Protein AF-A0A9X3IUD4-F1 (afdb_monomer)

Organism: NCBI:txid889268

Mean predicted aligned error: 9.81 Å

Solvent-accessible surface area (backbone atoms only — not comparable to full-atom values): 11462 Å² total; per-residue (Å²): 133,80,67,78,66,79,45,51,45,82,46,76,44,78,49,69,75,82,70,67,87,89,63,98,65,75,66,53,55,49,32,30,41,39,32,29,27,34,79,87,72,47,67,38,32,37,28,41,36,36,39,50,42,61,69,43,71,95,47,56,52,34,64,55,25,53,74,72,66,39,68,68,54,20,49,45,37,65,76,45,26,40,84,50,54,44,66,31,63,86,63,42,71,77,44,99,55,76,75,77,42,46,35,39,39,38,72,72,43,60,72,55,60,84,77,48,38,63,41,54,52,51,50,42,54,51,54,48,42,70,73,72,50,59,66,43,21,36,39,38,46,64,65,63,76,88,50,41,69,60,43,26,71,66,26,55,29,43,80,51,99,90,38,44,36,29,45,31,51,46,39,54,48,44,62,75,75,38,76,74,71,49,74,65,52,34,39,48,50,42,54,68,61,59,63,75,79,80,80,84,132

Nearest PDB structures (foldseek):
  6ymn-assembly1_AAA  TM=4.885E-01  e=6.313E-01  Streptomyces koyangensis
  6le0-assembly1_B  TM=4.854E-01  e=1.020E+00  Streptomyces koyangensis
  6le0-assembly2_D  TM=4.785E-01  e=7.557E-01  Streptomyces koyangensis
  6le0-assembly2_C  TM=4.940E-01  e=1.150E+00  Streptomyces koyangensis
  6le0-assembly1_A  TM=4.900E-01  e=1.857E+00  Streptomyces koyangensis

Structure (mmCIF, N/CA/C/O backbone):
data_AF-A0A9X3IUD4-F1
#
_entry.id   AF-A0A9X3IUD4-F1
#
loop_
_atom_site.group_PDB
_atom_site.id
_atom_site.type_symbol
_atom_site.label_atom_id
_atom_site.label_alt_id
_atom_site.label_comp_id
_atom_site.label_asym_id
_atom_site.label_entity_id
_atom_site.label_seq_id
_atom_site.pdbx_PDB_ins_code
_atom_site.Cartn_x
_atom_site.Cartn_y
_atom_site.Cartn_z
_atom_site.occupancy
_atom_site.B_iso_or_equiv
_atom_site.auth_seq_id
_atom_site.auth_comp_id
_atom_site.auth_asym_id
_atom_site.auth_atom_id
_atom_site.pdbx_PDB_model_num
ATOM 1 N N . MET A 1 1 ? 19.778 14.777 -21.870 1.00 38.25 1 MET A N 1
ATOM 2 C CA . MET A 1 1 ? 19.157 13.597 -21.232 1.00 38.25 1 MET A CA 1
ATOM 3 C C . MET A 1 1 ? 17.653 13.763 -21.296 1.00 38.25 1 MET A C 1
ATOM 5 O O . MET A 1 1 ? 17.140 14.709 -20.710 1.00 38.25 1 MET A O 1
ATOM 9 N N . GLN A 1 2 ? 16.973 12.935 -22.091 1.00 36.09 2 GLN A N 1
ATOM 10 C CA . GLN A 1 2 ? 15.511 12.883 -22.100 1.00 36.09 2 GLN A CA 1
ATOM 11 C C . GLN A 1 2 ? 15.043 12.302 -20.764 1.00 36.09 2 GLN A C 1
ATOM 13 O O . GLN A 1 2 ? 15.675 11.391 -20.239 1.00 36.09 2 GLN A O 1
ATOM 18 N N . ASN A 1 3 ? 13.987 12.877 -20.194 1.00 43.81 3 ASN A N 1
ATOM 19 C CA . ASN A 1 3 ? 13.386 12.371 -18.971 1.00 43.81 3 ASN A CA 1
ATOM 20 C C . ASN A 1 3 ? 12.799 10.973 -19.272 1.00 43.81 3 ASN A C 1
ATOM 22 O O . ASN A 1 3 ? 11.866 10.917 -20.075 1.00 43.81 3 ASN A O 1
ATOM 26 N N . PRO A 1 4 ? 13.316 9.871 -18.691 1.00 49.03 4 PRO A N 1
ATOM 27 C CA . PRO A 1 4 ? 12.794 8.522 -18.946 1.00 49.03 4 PRO A CA 1
ATOM 28 C C . PRO A 1 4 ? 11.313 8.387 -18.551 1.00 49.03 4 PRO A C 1
ATOM 30 O O . PRO A 1 4 ? 10.621 7.504 -19.046 1.00 49.03 4 PRO A O 1
ATOM 33 N N . LEU A 1 5 ? 10.805 9.322 -17.739 1.00 53.06 5 LEU A N 1
ATOM 34 C CA . LEU A 1 5 ? 9.400 9.457 -17.355 1.00 53.06 5 LEU A CA 1
ATOM 35 C C . LEU A 1 5 ? 8.471 9.874 -18.503 1.00 53.06 5 LEU A C 1
ATOM 37 O O . LEU A 1 5 ? 7.261 9.793 -18.350 1.00 53.06 5 LEU A O 1
ATOM 41 N N . LYS A 1 6 ? 8.995 10.325 -19.654 1.00 57.81 6 LYS A N 1
ATOM 42 C CA . LYS A 1 6 ? 8.147 10.664 -20.811 1.00 57.81 6 LYS A CA 1
ATOM 43 C C . LYS A 1 6 ? 7.466 9.454 -21.442 1.00 57.81 6 LYS A C 1
ATOM 45 O O . LYS A 1 6 ? 6.553 9.675 -22.223 1.00 57.81 6 LYS A O 1
ATOM 50 N N . HIS A 1 7 ? 7.927 8.247 -21.114 1.00 74.94 7 HIS A N 1
ATOM 51 C CA . HIS A 1 7 ? 7.446 7.011 -21.716 1.00 74.94 7 HIS A CA 1
ATOM 52 C C . HIS A 1 7 ? 6.466 6.221 -20.858 1.00 74.94 7 HIS A C 1
ATOM 54 O O . HIS A 1 7 ? 6.101 5.114 -21.241 1.00 74.94 7 HIS A O 1
ATOM 60 N N . TYR A 1 8 ? 6.101 6.734 -19.681 1.00 78.38 8 TYR A N 1
ATOM 61 C CA . TYR A 1 8 ? 5.255 6.025 -18.731 1.00 78.38 8 TYR A CA 1
ATOM 62 C C . TYR A 1 8 ? 4.159 6.942 -18.198 1.00 78.38 8 TYR A C 1
ATOM 64 O O . TYR A 1 8 ? 4.384 8.116 -17.912 1.00 78.38 8 TYR A O 1
ATOM 72 N N . SER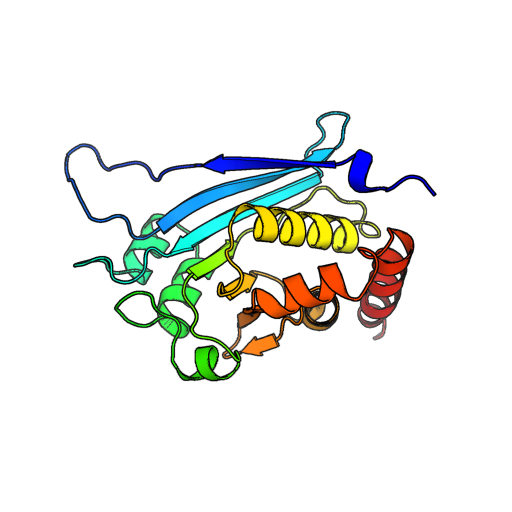 A 1 9 ? 2.969 6.381 -18.028 1.00 82.38 9 SER A N 1
ATOM 73 C CA . SER A 1 9 ? 1.799 7.051 -17.479 1.00 82.38 9 SER A CA 1
ATOM 74 C C . SER A 1 9 ? 1.162 6.193 -16.392 1.00 82.38 9 SER A C 1
ATOM 76 O O . SER A 1 9 ? 1.179 4.963 -16.456 1.00 82.38 9 SER A O 1
ATOM 78 N N . LEU A 1 10 ? 0.605 6.845 -15.373 1.00 83.38 10 LEU A N 1
ATOM 79 C CA . LEU A 1 10 ? -0.189 6.174 -14.354 1.00 83.38 10 LEU A CA 1
ATOM 80 C C . LEU A 1 10 ? -1.656 6.167 -14.782 1.00 83.38 10 LEU A C 1
ATOM 82 O O . LEU A 1 10 ? -2.254 7.220 -15.010 1.00 83.38 10 LEU A O 1
ATOM 86 N N . ARG A 1 11 ? -2.255 4.979 -14.819 1.00 86.94 11 ARG A N 1
ATOM 87 C CA . ARG A 1 11 ? -3.696 4.794 -14.973 1.00 86.94 11 ARG A CA 1
ATOM 88 C C . ARG A 1 11 ? -4.270 4.360 -13.630 1.00 86.94 11 ARG A C 1
ATOM 90 O O . ARG A 1 11 ? -4.011 3.258 -13.162 1.00 86.94 11 ARG A O 1
ATOM 97 N N . LEU A 1 12 ? -5.050 5.239 -13.004 1.00 83.56 12 LEU A N 1
ATOM 98 C CA . LEU A 1 12 ? -5.797 4.923 -11.787 1.00 83.56 12 LEU A CA 1
ATOM 99 C C . LEU A 1 12 ? -7.260 4.688 -12.138 1.00 83.56 12 LEU A C 1
ATOM 101 O O . LEU A 1 12 ? -7.971 5.604 -12.549 1.00 83.56 12 LEU A O 1
ATOM 105 N N . THR A 1 13 ? -7.724 3.461 -11.936 1.00 84.62 13 THR A N 1
ATOM 106 C CA . THR A 1 13 ? -9.133 3.107 -12.094 1.00 84.62 13 THR A CA 1
ATOM 107 C C . THR A 1 13 ? -9.752 2.939 -10.718 1.00 84.62 13 THR A C 1
ATOM 109 O O . THR A 1 13 ? -9.444 1.977 -10.017 1.00 84.62 13 THR A O 1
ATOM 112 N N . LEU A 1 14 ? -10.652 3.842 -10.323 1.00 81.50 14 LEU A N 1
ATOM 113 C CA . LEU A 1 14 ? -11.444 3.656 -9.108 1.00 81.50 14 LEU A CA 1
ATOM 114 C C . LEU A 1 14 ? -12.337 2.419 -9.281 1.00 81.50 14 LEU A C 1
ATOM 116 O O . LEU A 1 14 ? -13.342 2.447 -9.994 1.00 81.50 14 LEU A O 1
ATOM 120 N N . ARG A 1 15 ? -11.989 1.333 -8.597 1.00 74.19 15 ARG A N 1
ATOM 121 C CA . ARG A 1 15 ? -12.800 0.125 -8.499 1.00 74.19 15 ARG A CA 1
ATOM 122 C C . ARG A 1 15 ? -13.588 0.206 -7.202 1.00 74.19 15 ARG A C 1
ATOM 124 O O . ARG A 1 15 ? -13.250 -0.421 -6.208 1.00 74.19 15 ARG A O 1
ATOM 131 N N . SER A 1 16 ? -14.646 1.018 -7.196 1.00 57.91 16 SER A N 1
ATOM 132 C CA . SER A 1 16 ? -15.587 1.041 -6.066 1.00 57.91 16 SER A CA 1
ATOM 133 C C . SER A 1 16 ? -16.018 -0.392 -5.717 1.00 57.91 16 SER A C 1
ATOM 135 O O . SER A 1 16 ? -16.384 -1.133 -6.634 1.00 57.91 16 SER A O 1
ATOM 137 N N . PRO A 1 17 ? -16.027 -0.816 -4.439 1.00 54.44 17 PRO A N 1
ATOM 138 C CA . PRO A 1 17 ? -16.511 -2.143 -4.121 1.00 54.44 17 PRO A CA 1
ATOM 139 C C . PRO A 1 17 ? -18.001 -2.279 -4.449 1.00 54.44 17 PRO A C 1
ATOM 141 O O . PRO A 1 17 ? -18.831 -1.417 -4.149 1.00 54.44 17 PRO A O 1
ATOM 144 N N . ILE A 1 18 ? -18.278 -3.432 -5.054 1.00 52.78 18 ILE A N 1
ATOM 145 C CA . ILE A 1 18 ? -19.545 -4.132 -5.242 1.00 52.78 18 ILE A CA 1
ATOM 146 C C . ILE A 1 18 ? -20.429 -3.938 -4.002 1.00 52.78 18 ILE A C 1
ATOM 148 O O . ILE A 1 18 ? -20.238 -4.563 -2.957 1.00 52.78 18 ILE A O 1
ATOM 152 N N . ILE A 1 19 ? -21.416 -3.051 -4.115 1.00 44.03 19 ILE A N 1
ATOM 153 C CA . ILE A 1 19 ? -22.500 -2.942 -3.143 1.00 44.03 19 ILE A CA 1
ATOM 154 C C . ILE A 1 19 ? -23.252 -4.275 -3.207 1.00 44.03 19 ILE A C 1
ATOM 156 O O . ILE A 1 19 ? -23.753 -4.648 -4.267 1.00 44.03 19 ILE A O 1
ATOM 160 N N . SER A 1 20 ? -23.366 -5.001 -2.092 1.00 40.03 20 SER A N 1
ATOM 161 C CA . SER A 1 20 ? -24.432 -5.999 -1.974 1.00 40.03 20 SER A CA 1
ATOM 162 C C . SER A 1 20 ? -25.745 -5.236 -2.147 1.00 40.03 20 SER A C 1
ATOM 164 O O . SER A 1 20 ? -26.109 -4.455 -1.265 1.00 40.03 20 SER A O 1
ATOM 166 N N . LEU A 1 21 ? -26.380 -5.381 -3.315 1.00 37.44 21 LEU A N 1
ATOM 167 C CA . LEU A 1 21 ? -27.674 -4.790 -3.659 1.00 37.44 21 LEU A CA 1
ATOM 168 C C . LEU A 1 21 ? -28.592 -4.819 -2.426 1.00 37.44 21 LEU A C 1
ATOM 170 O O . LEU A 1 21 ? -28.978 -5.890 -1.967 1.00 37.44 21 LEU A O 1
ATOM 174 N N . GLY A 1 22 ? -28.889 -3.643 -1.860 1.00 39.78 22 GLY A N 1
ATOM 175 C CA . GLY A 1 22 ? -29.932 -3.487 -0.840 1.00 39.78 22 GLY A CA 1
ATOM 176 C C . GLY A 1 22 ? -29.555 -2.860 0.506 1.00 39.78 22 GLY A C 1
ATOM 177 O O . GLY A 1 22 ? -30.471 -2.545 1.258 1.00 39.78 22 GLY A O 1
ATOM 178 N N . GLN A 1 23 ? -28.283 -2.612 0.848 1.00 42.56 23 GLN A N 1
ATOM 179 C CA . GLN A 1 23 ? -27.951 -1.924 2.112 1.00 42.56 23 GLN A CA 1
ATOM 180 C C . GLN A 1 23 ? -26.966 -0.764 1.911 1.00 42.56 23 GLN A C 1
ATOM 182 O O . GLN A 1 23 ? -25.828 -0.971 1.493 1.00 42.56 23 GLN A O 1
ATOM 187 N N . ARG A 1 24 ? -27.386 0.457 2.281 1.00 52.22 24 ARG A N 1
ATOM 188 C CA . ARG A 1 24 ? -26.518 1.635 2.483 1.00 52.22 24 ARG A CA 1
ATOM 189 C C . ARG A 1 24 ? -25.596 1.401 3.690 1.00 52.22 24 ARG A C 1
ATOM 191 O O . ARG A 1 24 ? -25.784 2.006 4.739 1.00 52.22 24 ARG A O 1
ATOM 198 N N . ARG A 1 25 ? -24.644 0.474 3.588 1.00 55.09 25 ARG A N 1
ATOM 199 C CA . ARG A 1 25 ? -23.622 0.301 4.627 1.00 55.09 25 ARG A CA 1
ATOM 200 C C . ARG A 1 25 ? -22.495 1.323 4.438 1.00 55.09 25 ARG A C 1
ATOM 202 O O . ARG A 1 25 ? -22.162 1.629 3.289 1.00 55.09 25 ARG A O 1
ATOM 209 N N . PRO A 1 26 ? -21.918 1.844 5.533 1.00 59.50 26 PRO A N 1
ATOM 210 C CA . PRO A 1 26 ? -20.726 2.680 5.467 1.00 59.50 26 PRO A CA 1
ATOM 211 C C . PRO A 1 26 ? -19.588 1.913 4.777 1.00 59.50 26 PRO A C 1
ATOM 213 O O . PRO A 1 26 ? -19.428 0.704 4.962 1.00 59.50 26 PRO A O 1
ATOM 216 N N . ARG A 1 27 ? -18.852 2.609 3.904 1.00 76.50 27 ARG A N 1
ATOM 217 C CA . ARG A 1 27 ? -17.750 2.042 3.116 1.00 76.50 27 ARG A CA 1
ATOM 218 C C . ARG A 1 27 ? -16.463 2.130 3.931 1.00 76.50 27 ARG A C 1
ATOM 220 O O . ARG A 1 27 ? -16.110 3.221 4.357 1.00 76.50 27 ARG A O 1
ATOM 227 N N . ALA A 1 28 ? -15.790 0.998 4.121 1.00 86.81 28 ALA A N 1
ATOM 228 C CA . ALA A 1 28 ? -14.533 0.916 4.867 1.00 86.81 28 ALA A CA 1
ATOM 229 C C . ALA A 1 28 ? -13.327 1.417 4.055 1.00 86.81 28 ALA A C 1
ATOM 231 O O . ALA A 1 28 ? -12.420 2.029 4.608 1.00 86.81 28 ALA A O 1
ATOM 232 N N . PHE A 1 29 ? -13.342 1.173 2.742 1.00 88.25 29 PHE A N 1
ATOM 233 C CA . PHE A 1 29 ? -12.235 1.482 1.844 1.00 88.25 29 PHE A CA 1
ATOM 234 C C . PHE A 1 29 ? -12.755 2.058 0.531 1.00 88.25 29 PHE A C 1
ATOM 236 O O . PHE A 1 29 ? -13.788 1.605 0.020 1.00 88.25 29 PHE A O 1
ATOM 243 N N . ASP A 1 30 ? -12.002 2.993 -0.033 1.00 86.94 30 ASP A N 1
ATOM 244 C CA . ASP A 1 30 ? -12.026 3.257 -1.466 1.00 86.94 30 ASP A CA 1
ATOM 245 C C . ASP A 1 30 ? -10.912 2.425 -2.116 1.00 86.94 30 ASP A C 1
ATOM 247 O O . ASP A 1 30 ? -9.794 2.370 -1.611 1.00 86.94 30 ASP A O 1
ATOM 251 N N . LEU A 1 31 ? -11.232 1.716 -3.199 1.00 87.50 31 LEU A N 1
ATOM 252 C CA . LEU A 1 31 ? -10.291 0.834 -3.890 1.00 87.50 31 LEU A CA 1
ATOM 253 C C . LEU A 1 31 ? -9.964 1.410 -5.264 1.00 87.50 31 LEU A C 1
ATOM 255 O O . LEU A 1 31 ? -10.849 1.634 -6.090 1.00 87.50 31 LEU A O 1
ATOM 259 N N . PHE A 1 32 ? -8.678 1.587 -5.520 1.00 87.00 32 PHE A N 1
ATOM 260 C CA . PHE A 1 32 ? -8.127 1.932 -6.818 1.00 87.00 32 PHE A CA 1
ATOM 261 C C . PHE A 1 32 ? -7.342 0.744 -7.360 1.00 87.00 32 PHE A C 1
ATOM 263 O O . PHE A 1 32 ? -6.607 0.080 -6.636 1.00 87.00 32 PHE A O 1
ATO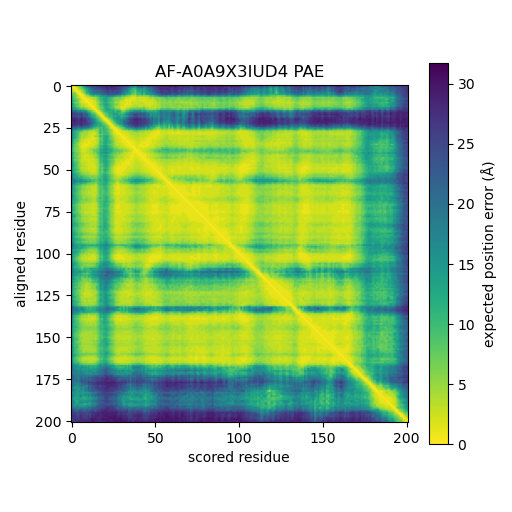M 270 N N . PHE A 1 33 ? -7.483 0.490 -8.652 1.00 88.94 33 PHE A N 1
ATOM 271 C CA . PHE A 1 33 ? -6.551 -0.343 -9.389 1.00 88.94 33 PHE A CA 1
ATOM 272 C C . PHE A 1 33 ? -5.597 0.586 -10.127 1.00 88.94 33 PHE A C 1
ATOM 274 O O . PHE A 1 33 ? -6.037 1.356 -10.986 1.00 88.94 33 PHE A O 1
ATOM 281 N N . GLY A 1 34 ? -4.330 0.569 -9.724 1.00 87.62 34 GLY A N 1
ATOM 282 C CA . GLY A 1 34 ? -3.291 1.382 -10.331 1.00 87.62 34 GLY A CA 1
ATOM 283 C C . GLY A 1 34 ? -2.474 0.563 -11.310 1.00 87.62 34 GLY A C 1
ATOM 284 O O . GLY A 1 34 ? -2.051 -0.538 -10.976 1.00 87.62 34 GLY A O 1
ATOM 285 N N . GLU A 1 35 ? -2.226 1.126 -12.486 1.00 89.81 35 GLU A N 1
ATOM 286 C CA . GLU A 1 35 ? -1.392 0.539 -13.530 1.00 89.81 35 GLU A CA 1
ATOM 287 C C . GLU A 1 35 ? -0.326 1.550 -13.963 1.00 89.81 35 GLU A C 1
ATOM 289 O O . GLU A 1 35 ? -0.636 2.716 -14.221 1.00 89.81 35 GLU A O 1
ATOM 294 N N . LEU A 1 36 ? 0.925 1.103 -14.068 1.00 87.00 36 LEU A N 1
ATOM 295 C CA . LEU A 1 36 ? 1.973 1.836 -14.771 1.00 87.00 36 LEU A CA 1
ATOM 296 C C . LEU A 1 36 ? 1.994 1.358 -16.221 1.00 87.00 36 LEU A C 1
ATOM 298 O O . LEU A 1 36 ? 2.307 0.196 -16.483 1.00 87.00 36 LEU A O 1
ATOM 302 N N . VAL A 1 37 ? 1.671 2.251 -17.149 1.00 87.38 37 VAL A N 1
ATOM 303 C CA . VAL A 1 37 ? 1.503 1.945 -18.571 1.00 87.38 37 VAL A CA 1
ATOM 304 C C . VAL A 1 37 ? 2.572 2.669 -19.375 1.00 87.38 37 VAL A C 1
ATOM 306 O O . VAL A 1 37 ? 2.743 3.879 -19.220 1.00 87.38 37 VAL A O 1
ATOM 309 N N . ARG A 1 38 ? 3.294 1.941 -20.226 1.00 85.25 38 ARG A N 1
ATOM 310 C CA . ARG A 1 38 ? 4.273 2.513 -21.158 1.00 85.25 38 ARG A CA 1
ATOM 311 C C . ARG A 1 38 ? 3.576 3.135 -22.379 1.00 85.25 38 ARG A C 1
ATOM 313 O O . ARG A 1 38 ? 2.430 2.807 -22.663 1.00 85.25 38 ARG A O 1
ATOM 320 N N . ASP A 1 39 ? 4.251 4.007 -23.123 1.00 85.50 39 ASP A N 1
ATOM 321 C CA . ASP A 1 39 ? 3.709 4.686 -24.319 1.00 85.50 39 ASP A CA 1
ATOM 322 C C . ASP A 1 39 ? 3.108 3.755 -25.387 1.00 85.50 39 ASP A C 1
ATOM 324 O O . ASP A 1 39 ? 2.244 4.172 -26.155 1.00 85.50 39 ASP A O 1
ATOM 328 N N . ASP A 1 40 ? 3.561 2.504 -25.458 1.00 86.00 40 ASP A N 1
ATOM 329 C CA . ASP A 1 40 ? 3.032 1.474 -26.356 1.00 86.00 40 ASP A CA 1
ATOM 330 C C . ASP A 1 40 ? 1.857 0.676 -25.750 1.00 86.00 40 ASP A C 1
ATOM 332 O O . ASP A 1 40 ? 1.523 -0.400 -26.240 1.00 86.00 40 ASP A O 1
ATOM 336 N N . ASP A 1 41 ? 1.231 1.212 -24.696 1.00 84.62 41 ASP A N 1
ATOM 337 C CA . ASP A 1 41 ? 0.087 0.665 -23.944 1.00 84.62 41 ASP A CA 1
ATOM 338 C C . ASP A 1 41 ? 0.374 -0.665 -23.220 1.00 84.62 41 ASP A C 1
ATOM 340 O O . ASP A 1 41 ? -0.527 -1.358 -22.746 1.00 84.62 41 ASP A O 1
ATOM 344 N N . VAL A 1 42 ? 1.653 -1.018 -23.067 1.00 84.88 42 VAL A N 1
ATOM 345 C CA . VAL A 1 42 ? 2.063 -2.174 -22.266 1.00 84.88 42 VAL A CA 1
ATOM 346 C C . VAL A 1 42 ? 1.955 -1.834 -20.781 1.00 84.88 42 VAL A C 1
ATOM 348 O O . VAL A 1 42 ? 2.548 -0.868 -20.300 1.00 84.88 42 VAL A O 1
ATOM 351 N N . THR A 1 43 ? 1.224 -2.662 -20.032 1.00 86.12 43 THR A N 1
ATOM 352 C CA . THR A 1 43 ? 1.170 -2.570 -18.566 1.00 86.12 43 THR A CA 1
ATOM 353 C C . THR A 1 43 ? 2.443 -3.154 -17.972 1.00 86.12 43 THR A C 1
ATOM 355 O O . THR A 1 43 ? 2.691 -4.356 -18.053 1.00 86.12 43 THR A O 1
ATOM 358 N N . CYS A 1 44 ? 3.255 -2.294 -17.371 1.00 82.69 44 CYS A N 1
ATOM 359 C CA . CYS A 1 44 ? 4.519 -2.674 -16.756 1.00 82.69 44 CYS A CA 1
ATOM 360 C C . CYS A 1 44 ? 4.323 -3.083 -15.296 1.00 82.69 44 CYS A C 1
ATOM 362 O O . CYS A 1 44 ? 4.902 -4.072 -14.860 1.00 82.69 44 CYS A O 1
ATOM 364 N N . ALA A 1 45 ? 3.490 -2.352 -14.554 1.00 84.88 45 ALA A N 1
ATOM 365 C CA . ALA A 1 45 ? 3.213 -2.598 -13.140 1.00 84.88 45 ALA A CA 1
ATOM 366 C C . ALA A 1 45 ? 1.718 -2.492 -12.857 1.00 84.88 45 ALA A C 1
ATOM 368 O O . ALA A 1 45 ? 1.038 -1.692 -13.500 1.00 84.88 45 ALA A O 1
ATOM 369 N N . ALA A 1 46 ? 1.229 -3.229 -11.865 1.00 87.50 46 ALA A N 1
ATOM 370 C CA . ALA A 1 46 ? -0.117 -3.056 -11.346 1.00 87.50 46 ALA A CA 1
ATOM 371 C C . ALA A 1 46 ? -0.199 -3.370 -9.849 1.00 87.50 46 ALA A C 1
ATOM 373 O O . ALA A 1 46 ? 0.505 -4.253 -9.354 1.00 87.50 46 ALA A O 1
ATOM 374 N N . ALA A 1 47 ? -1.087 -2.677 -9.139 1.00 89.25 47 ALA A N 1
ATOM 375 C CA . ALA A 1 47 ? -1.421 -2.985 -7.750 1.00 89.25 47 ALA A CA 1
ATOM 376 C C . ALA A 1 47 ? -2.848 -2.562 -7.394 1.00 89.25 47 ALA A C 1
ATOM 378 O O . ALA A 1 47 ? -3.428 -1.655 -8.004 1.00 89.25 47 ALA A O 1
ATOM 379 N N . ASN A 1 48 ? -3.382 -3.188 -6.348 1.00 90.88 48 ASN A N 1
ATOM 380 C CA . ASN A 1 48 ? -4.545 -2.669 -5.6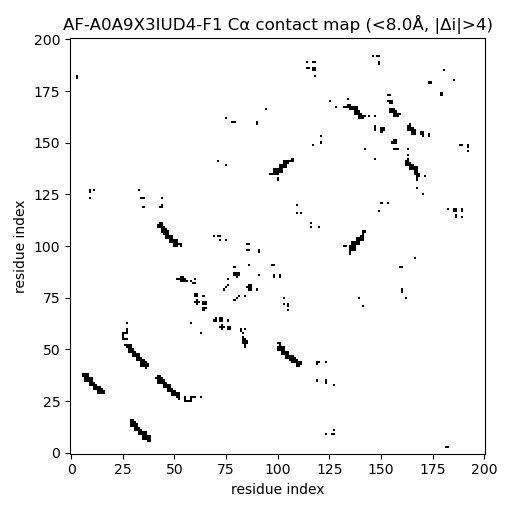46 1.00 90.88 48 ASN A CA 1
ATOM 381 C C . ASN A 1 48 ? -4.084 -1.629 -4.625 1.00 90.88 48 ASN A C 1
ATOM 383 O O . ASN A 1 48 ? -3.124 -1.853 -3.890 1.00 90.88 48 ASN A O 1
ATOM 387 N N . VAL A 1 49 ? -4.787 -0.503 -4.567 1.00 90.25 49 VAL A N 1
ATOM 388 C CA . VAL A 1 49 ? -4.553 0.548 -3.580 1.00 90.25 49 VAL A CA 1
ATOM 389 C C . VAL A 1 49 ? -5.840 0.781 -2.812 1.00 90.25 49 VAL A C 1
ATOM 391 O O . VAL A 1 49 ? -6.839 1.237 -3.371 1.00 90.25 49 VAL A O 1
ATOM 394 N N . TYR A 1 50 ? -5.814 0.455 -1.527 1.00 91.38 50 TYR A N 1
ATOM 395 C CA . TYR A 1 50 ? -6.927 0.672 -0.615 1.00 91.38 50 TYR A CA 1
ATOM 396 C C . TYR A 1 50 ? -6.684 1.953 0.175 1.00 91.38 50 TYR A C 1
ATOM 398 O O . TYR A 1 50 ? -5.733 2.028 0.947 1.00 91.38 50 TYR A O 1
ATOM 406 N N . ALA A 1 51 ? -7.553 2.944 0.005 1.00 90.31 51 ALA A N 1
ATOM 407 C CA . ALA A 1 51 ? -7.608 4.120 0.863 1.00 90.31 51 ALA A CA 1
ATOM 408 C C . ALA A 1 51 ? -8.597 3.853 2.005 1.00 90.31 51 ALA A C 1
ATOM 410 O O . ALA A 1 51 ? -9.788 3.626 1.764 1.00 90.31 51 ALA A O 1
ATOM 411 N N . VAL A 1 52 ? -8.109 3.833 3.245 1.00 90.81 52 VAL A N 1
ATOM 412 C CA . VAL A 1 52 ? -8.930 3.561 4.434 1.00 90.81 52 VAL A CA 1
ATOM 413 C C . VAL A 1 52 ? -9.756 4.793 4.784 1.00 90.81 52 VAL A C 1
ATOM 415 O O . VAL A 1 52 ? -9.239 5.901 4.905 1.00 90.81 52 VAL A O 1
ATOM 418 N N . ARG A 1 53 ? -11.061 4.605 4.986 1.00 88.31 53 ARG A N 1
ATOM 419 C CA . ARG A 1 53 ? -11.976 5.692 5.344 1.00 88.31 53 ARG A CA 1
ATOM 420 C C . ARG A 1 53 ? -12.059 5.884 6.851 1.00 88.31 53 ARG A C 1
ATOM 422 O O . ARG A 1 53 ? -12.982 5.374 7.472 1.00 88.31 53 ARG A O 1
ATOM 429 N N . LEU A 1 54 ? -11.123 6.652 7.399 1.00 87.69 54 LEU A N 1
ATOM 430 C CA . LEU A 1 54 ? -11.004 6.916 8.837 1.00 87.69 54 LEU A CA 1
ATOM 431 C C . LEU A 1 54 ? -12.318 7.399 9.475 1.00 87.69 54 LEU A C 1
ATOM 433 O O . LEU A 1 54 ? -13.066 8.180 8.883 1.00 87.69 54 LEU A O 1
ATOM 437 N N . GLY A 1 55 ? -12.590 6.936 10.697 1.00 82.69 55 GLY A N 1
ATOM 438 C CA . GLY A 1 55 ? -13.741 7.360 11.500 1.00 82.69 55 GLY A CA 1
ATOM 439 C C . GLY A 1 55 ? -15.104 6.902 10.971 1.00 82.69 55 GLY A C 1
ATOM 440 O O . GLY A 1 55 ? -16.135 7.431 11.385 1.00 82.69 55 GLY A O 1
ATOM 441 N N . ALA A 1 56 ? -15.151 5.943 10.041 1.00 80.44 56 ALA A N 1
ATOM 442 C CA . ALA A 1 56 ? -16.413 5.430 9.526 1.00 80.44 56 ALA A CA 1
ATOM 443 C C . ALA A 1 56 ? -17.196 4.660 10.610 1.00 80.44 56 ALA A C 1
ATOM 445 O O . ALA A 1 56 ? -16.790 3.589 11.065 1.00 80.44 56 ALA A O 1
ATOM 446 N N . GLU A 1 57 ? -18.364 5.184 10.990 1.00 78.25 57 GLU A N 1
ATOM 447 C CA . GLU A 1 57 ? -19.222 4.567 12.003 1.00 78.25 57 GLU A CA 1
ATOM 448 C C . GLU A 1 57 ? -19.618 3.129 11.633 1.00 78.25 57 GLU A C 1
ATOM 450 O O . GLU A 1 57 ? -19.929 2.821 10.482 1.00 78.25 57 GLU A O 1
ATOM 455 N N . ALA A 1 58 ? -19.656 2.243 12.632 1.00 80.44 58 ALA A N 1
ATOM 456 C CA . ALA A 1 58 ? -20.088 0.848 12.496 1.00 80.44 58 ALA A CA 1
ATOM 457 C C . ALA A 1 58 ? -19.308 0.003 11.460 1.00 80.44 58 ALA A C 1
ATOM 459 O O . ALA A 1 58 ? -19.772 -1.073 11.061 1.00 80.44 58 ALA A O 1
ATOM 460 N N . VAL A 1 59 ? -18.115 0.442 11.048 1.00 83.94 59 VAL A N 1
ATOM 461 C CA . VAL A 1 59 ? -17.203 -0.352 10.221 1.00 83.94 59 VAL A CA 1
ATOM 462 C C . VAL A 1 59 ? -16.398 -1.318 11.095 1.00 83.94 59 VAL A C 1
ATOM 464 O O . VAL A 1 59 ? -15.934 -0.986 12.179 1.00 83.94 59 VAL A O 1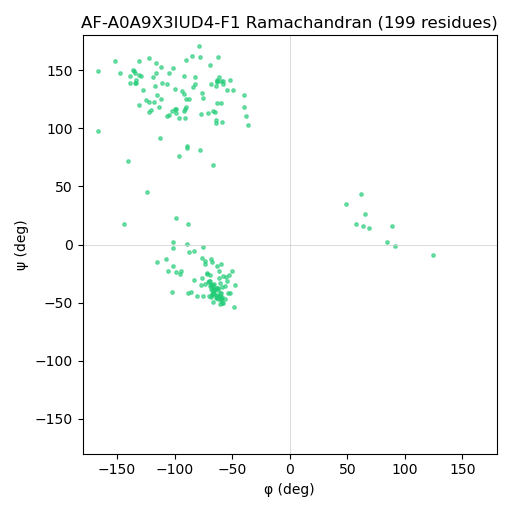
ATOM 467 N N . GLN A 1 60 ? -16.247 -2.552 10.613 1.00 87.94 60 GLN A N 1
ATOM 468 C CA . GLN A 1 60 ? -15.297 -3.532 11.141 1.00 87.94 60 GLN A CA 1
ATOM 469 C C . GLN A 1 60 ? -14.242 -3.755 10.056 1.00 87.94 60 GLN A C 1
ATOM 471 O O . GLN A 1 60 ? -14.470 -4.569 9.157 1.00 87.94 60 GLN A O 1
ATOM 476 N N . TYR A 1 61 ? -13.142 -2.998 10.091 1.00 90.50 61 TYR A N 1
ATOM 477 C CA . TYR A 1 61 ? -12.144 -2.987 9.012 1.00 90.50 61 TYR A CA 1
ATOM 478 C C . TYR A 1 61 ? -11.568 -4.372 8.691 1.00 90.50 61 TYR A C 1
ATOM 480 O O . TYR A 1 61 ? -11.637 -4.745 7.518 1.00 90.50 61 TYR A O 1
ATOM 488 N N . PRO A 1 62 ? -11.147 -5.200 9.670 1.00 91.50 62 PRO A N 1
ATOM 489 C CA . PRO A 1 62 ? -10.624 -6.535 9.368 1.00 91.50 62 PRO A CA 1
ATOM 490 C C . PRO A 1 62 ? -11.648 -7.420 8.656 1.00 91.50 62 PRO A C 1
ATOM 492 O O . PRO A 1 62 ? -11.363 -8.077 7.657 1.00 91.50 62 PRO A O 1
ATOM 495 N N . ARG A 1 63 ? -12.912 -7.365 9.096 1.00 89.19 63 ARG A N 1
ATOM 496 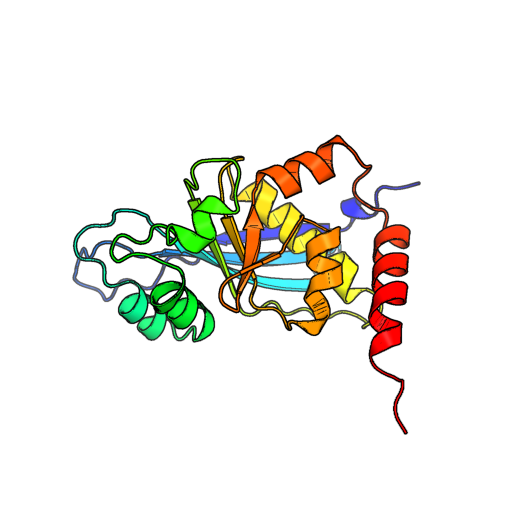C CA . ARG A 1 63 ? -14.003 -8.110 8.457 1.00 89.19 63 ARG A CA 1
ATOM 497 C C . ARG A 1 63 ? -14.314 -7.588 7.055 1.00 89.19 63 ARG A C 1
ATOM 499 O O . ARG A 1 63 ? -14.696 -8.368 6.184 1.00 89.19 63 ARG A O 1
ATOM 506 N N . ALA A 1 64 ? -14.211 -6.280 6.833 1.00 88.69 64 ALA A N 1
ATOM 507 C CA . ALA A 1 64 ? -14.385 -5.688 5.513 1.00 88.69 64 ALA A CA 1
ATOM 508 C C . ALA A 1 64 ? -13.245 -6.105 4.567 1.00 88.69 64 ALA A C 1
ATOM 510 O O . ALA A 1 64 ? -13.529 -6.498 3.438 1.00 88.69 64 ALA A O 1
ATOM 511 N N . ALA A 1 65 ? -12.001 -6.111 5.048 1.00 90.31 65 ALA A N 1
ATOM 512 C CA . ALA A 1 65 ? -10.828 -6.575 4.313 1.00 90.31 65 ALA A CA 1
ATOM 513 C C . ALA A 1 65 ? -10.931 -8.066 3.950 1.00 90.31 65 ALA A C 1
ATOM 515 O O . ALA A 1 65 ? -10.760 -8.443 2.791 1.00 90.31 65 ALA A O 1
ATOM 516 N N . ALA A 1 66 ? -11.354 -8.909 4.896 1.00 89.12 66 ALA A N 1
ATOM 517 C CA . ALA A 1 66 ? -11.542 -10.341 4.664 1.00 89.12 66 ALA A CA 1
ATOM 518 C C . ALA A 1 66 ? -12.592 -10.630 3.575 1.00 89.12 66 ALA A C 1
ATOM 520 O O . ALA A 1 66 ? -12.457 -11.580 2.811 1.00 89.12 66 ALA A O 1
ATOM 521 N N . ARG A 1 67 ? -13.632 -9.791 3.457 1.00 88.00 67 ARG A N 1
ATOM 522 C CA . ARG A 1 67 ? -14.642 -9.904 2.386 1.00 88.00 67 ARG A CA 1
ATOM 523 C C . ARG A 1 67 ? -14.117 -9.506 1.010 1.00 88.00 67 ARG A C 1
ATOM 525 O O . ARG A 1 67 ? -14.695 -9.935 0.016 1.00 88.00 67 ARG A O 1
ATOM 532 N N . ILE A 1 68 ? -13.088 -8.664 0.960 1.00 86.25 68 ILE A N 1
ATOM 533 C CA . ILE A 1 68 ? -12.375 -8.319 -0.274 1.00 86.25 68 ILE A CA 1
ATOM 534 C C . ILE A 1 68 ? -11.445 -9.473 -0.678 1.00 86.25 68 ILE A C 1
ATOM 536 O O . ILE A 1 68 ? -11.233 -9.689 -1.867 1.00 86.25 68 ILE A O 1
ATOM 540 N N . GLY A 1 69 ? -10.957 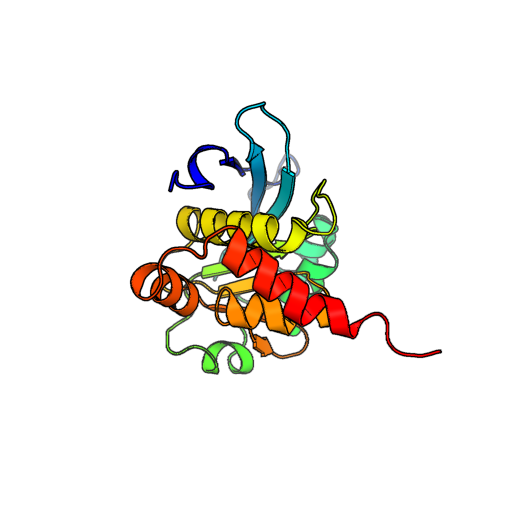-10.248 0.296 1.00 86.94 69 GLY A N 1
ATOM 541 C CA . GLY A 1 69 ? -10.061 -11.384 0.075 1.00 86.94 69 GLY A CA 1
ATOM 542 C C . GLY A 1 69 ? -8.578 -11.012 0.081 1.00 86.94 69 GLY A C 1
ATOM 543 O O . GLY A 1 69 ? -7.761 -11.803 -0.374 1.00 86.94 69 GLY A O 1
ATOM 544 N N . SER A 1 70 ? -8.227 -9.824 0.584 1.00 89.12 70 SER A N 1
ATOM 545 C CA . SER A 1 70 ? -6.832 -9.406 0.758 1.00 89.12 70 SER A CA 1
ATOM 546 C C . SER A 1 70 ? -6.339 -9.786 2.154 1.00 89.12 70 SER A C 1
ATOM 548 O O . SER A 1 70 ? -6.752 -9.188 3.149 1.00 89.12 70 SER A O 1
ATOM 550 N N . GLU A 1 71 ? -5.456 -10.783 2.236 1.00 93.06 71 GLU A N 1
ATOM 551 C CA . GLU A 1 71 ? -4.840 -11.209 3.502 1.00 93.06 71 GLU A CA 1
ATOM 552 C C . GLU A 1 71 ? -3.935 -10.120 4.088 1.00 93.06 71 GLU A C 1
ATOM 554 O O . GLU A 1 71 ? -3.941 -9.892 5.299 1.00 93.06 71 GLU A O 1
ATOM 559 N N . TYR A 1 72 ? -3.197 -9.407 3.233 1.00 94.81 72 TYR A N 1
ATOM 560 C CA . TYR A 1 72 ? -2.343 -8.307 3.668 1.00 94.81 72 TYR A CA 1
ATOM 561 C C . TYR A 1 72 ? -3.165 -7.162 4.271 1.00 94.81 72 TYR A C 1
ATOM 563 O O . TYR A 1 72 ? -2.861 -6.700 5.371 1.00 94.81 72 TYR A O 1
ATOM 571 N N . LEU A 1 73 ? -4.263 -6.758 3.618 1.00 94.56 73 LEU A N 1
ATOM 572 C CA . LEU A 1 73 ? -5.149 -5.720 4.145 1.00 94.56 73 LEU A CA 1
ATOM 573 C C . LEU A 1 73 ? -5.795 -6.137 5.471 1.00 94.56 73 LEU A C 1
ATOM 575 O O . LEU A 1 73 ? -5.938 -5.293 6.351 1.00 94.56 73 LEU A O 1
ATOM 579 N N . VAL A 1 74 ? -6.168 -7.414 5.636 1.00 95.38 74 VAL A N 1
ATOM 580 C CA . VAL A 1 74 ? -6.678 -7.931 6.921 1.00 95.38 74 VAL A CA 1
ATOM 581 C C . VAL A 1 74 ? -5.646 -7.717 8.021 1.00 95.38 74 VAL A C 1
ATOM 583 O O . VAL A 1 74 ? -5.977 -7.109 9.032 1.00 95.38 74 VAL A O 1
ATOM 586 N N . ARG A 1 75 ? -4.393 -8.123 7.789 1.00 96.56 75 ARG A N 1
ATOM 587 C CA . ARG A 1 75 ? -3.307 -7.955 8.765 1.00 96.56 75 ARG A CA 1
ATOM 588 C C . ARG A 1 75 ? -3.053 -6.495 9.113 1.00 96.56 75 ARG A C 1
ATOM 590 O O . ARG A 1 75 ? -2.940 -6.172 10.285 1.00 96.56 75 ARG A O 1
ATOM 597 N N . VAL A 1 76 ? -3.012 -5.602 8.122 1.00 96.38 76 VAL A N 1
ATOM 598 C CA . VAL A 1 76 ? -2.889 -4.158 8.390 1.00 96.38 76 VAL A CA 1
ATOM 599 C C . VAL A 1 76 ? -4.055 -3.678 9.261 1.00 96.38 76 VAL A C 1
ATOM 601 O O . VAL A 1 76 ? -3.836 -2.981 10.247 1.00 96.38 76 VAL A O 1
ATOM 604 N N . CYS A 1 77 ? -5.289 -4.082 8.946 1.00 95.31 77 CYS A N 1
ATOM 605 C CA . CYS A 1 77 ? -6.466 -3.680 9.716 1.00 95.31 77 CYS A CA 1
ATOM 606 C C . CYS A 1 77 ? -6.486 -4.227 11.150 1.00 95.31 77 CYS A C 1
ATOM 608 O O . CYS A 1 77 ? -7.036 -3.557 12.020 1.00 95.31 77 CYS A O 1
ATOM 610 N N . ASP A 1 78 ? -5.958 -5.431 11.378 1.00 95.25 78 ASP A N 1
ATOM 611 C CA . ASP A 1 78 ? -5.919 -6.069 12.698 1.00 95.25 78 ASP A CA 1
ATOM 612 C C . ASP A 1 78 ? -4.764 -5.538 13.558 1.00 95.25 78 ASP A C 1
ATOM 614 O O . ASP A 1 78 ? -4.961 -5.223 14.732 1.00 95.25 78 ASP A O 1
ATOM 618 N N . ASP A 1 79 ? -3.573 -5.405 12.970 1.00 95.62 79 ASP A N 1
ATOM 619 C CA . ASP A 1 79 ? -2.331 -5.232 13.728 1.00 95.62 79 ASP A CA 1
ATOM 620 C C . ASP A 1 79 ? -1.785 -3.799 13.689 1.00 95.62 79 ASP A C 1
ATOM 622 O O . ASP A 1 79 ? -1.020 -3.420 14.571 1.00 95.62 79 ASP A O 1
ATOM 626 N N . ALA A 1 80 ? -2.139 -3.001 12.676 1.00 95.69 80 ALA A N 1
ATOM 627 C CA . ALA A 1 80 ? -1.573 -1.663 12.476 1.00 95.69 80 ALA A CA 1
ATOM 628 C C . ALA A 1 80 ? -2.597 -0.531 12.620 1.00 95.69 80 ALA A C 1
ATOM 630 O O . ALA A 1 80 ? -2.200 0.629 12.758 1.00 95.69 80 ALA A O 1
ATOM 631 N N . LEU A 1 81 ? -3.897 -0.845 12.604 1.00 95.06 81 LEU A N 1
ATOM 632 C CA . LEU A 1 81 ? -4.970 0.139 12.734 1.00 95.06 81 LEU A CA 1
ATOM 633 C C . LEU A 1 81 ? -5.731 -0.005 14.058 1.00 95.06 81 LEU A C 1
ATOM 635 O O . LEU A 1 81 ? -5.820 -1.075 14.654 1.00 95.06 81 LEU A O 1
ATOM 639 N N . THR A 1 82 ? -6.297 1.103 14.524 1.00 93.25 82 THR A N 1
ATOM 640 C CA . THR A 1 82 ? -7.271 1.151 15.610 1.00 93.25 82 THR A CA 1
ATOM 641 C C . THR A 1 82 ? -8.650 0.744 15.095 1.00 93.25 82 THR A C 1
ATOM 643 O O . THR A 1 82 ? -8.905 0.661 13.891 1.00 93.25 82 THR A O 1
ATOM 646 N N . ARG A 1 83 ? -9.600 0.557 16.019 1.00 89.31 83 ARG A N 1
ATOM 647 C CA . ARG A 1 83 ? -10.996 0.238 15.682 1.00 89.31 83 ARG A CA 1
ATOM 648 C C . ARG A 1 83 ? -11.635 1.246 14.717 1.00 89.31 83 ARG A C 1
ATOM 650 O O . ARG A 1 83 ? -12.480 0.852 13.916 1.00 89.31 83 ARG A O 1
ATOM 657 N N . ASP A 1 84 ? -11.226 2.509 14.789 1.00 89.69 84 ASP A N 1
ATOM 658 C CA . ASP A 1 84 ? -11.766 3.593 13.966 1.00 89.69 84 ASP A CA 1
ATOM 659 C C . ASP A 1 84 ? -11.006 3.761 12.635 1.00 89.69 84 ASP A C 1
ATOM 661 O O . ASP A 1 84 ? -11.381 4.583 11.798 1.00 89.69 84 ASP A O 1
ATOM 665 N N . GLY A 1 85 ? -9.992 2.924 12.390 1.00 89.75 85 GLY A N 1
ATOM 666 C CA . GLY A 1 85 ? -9.215 2.870 11.149 1.00 89.75 85 GLY A CA 1
ATOM 667 C C . GLY A 1 85 ? -7.974 3.758 11.149 1.00 89.75 85 GLY A C 1
ATOM 668 O O . GLY A 1 85 ? -7.242 3.756 10.164 1.00 89.75 85 GLY A O 1
ATOM 669 N N . HIS A 1 86 ? -7.724 4.504 12.230 1.00 92.38 86 HIS A N 1
ATOM 670 C CA . HIS A 1 86 ? -6.494 5.281 12.395 1.00 92.38 86 HIS A CA 1
ATOM 671 C C . HIS A 1 86 ? -5.298 4.358 12.597 1.00 92.38 86 HIS A C 1
ATOM 673 O O . HIS A 1 86 ? -5.459 3.256 13.100 1.00 92.38 86 HIS A O 1
ATOM 679 N N . VAL A 1 87 ? -4.098 4.813 12.258 1.00 92.81 87 VAL A N 1
ATOM 680 C CA . VAL A 1 87 ? -2.868 4.081 12.582 1.00 92.81 87 VAL A CA 1
ATOM 681 C C . VAL A 1 87 ? -2.702 3.993 14.102 1.00 92.81 87 VAL A C 1
ATOM 683 O O . VAL A 1 87 ? -3.026 4.946 14.811 1.00 92.81 87 VAL A O 1
ATOM 686 N N . GLN A 1 88 ? -2.224 2.856 14.607 1.00 93.69 88 GLN A N 1
ATOM 687 C CA . GLN A 1 88 ? -1.878 2.712 16.023 1.00 93.69 88 GLN A CA 1
ATOM 688 C C . GLN A 1 88 ? -0.765 3.690 16.427 1.00 93.69 88 GLN A C 1
ATOM 690 O O . GLN A 1 88 ? 0.149 3.949 15.645 1.00 93.69 88 GLN A O 1
ATOM 695 N N . GLU A 1 89 ? -0.830 4.206 17.657 1.00 90.19 89 GLU A N 1
ATOM 696 C CA . GLU A 1 89 ? 0.085 5.234 18.186 1.00 90.19 89 GLU A CA 1
ATOM 697 C C . GLU A 1 89 ? 1.561 4.835 18.033 1.00 90.19 89 GLU A C 1
ATOM 699 O O . GLU A 1 89 ? 2.357 5.619 17.537 1.00 90.19 89 GLU A O 1
ATOM 704 N N . GLU A 1 90 ? 1.898 3.569 18.297 1.00 89.38 90 GLU A N 1
ATOM 705 C CA . GLU A 1 90 ? 3.259 3.025 18.163 1.00 89.38 90 GLU A CA 1
ATOM 706 C C . GLU A 1 90 ? 3.861 3.196 16.756 1.00 89.38 90 GLU A C 1
ATOM 708 O O . GLU A 1 90 ? 5.063 3.422 16.606 1.00 89.38 90 GLU A O 1
ATOM 713 N N . ILE A 1 91 ? 3.033 3.091 15.712 1.00 89.75 91 ILE A N 1
ATOM 714 C CA . ILE A 1 91 ? 3.452 3.312 14.323 1.00 89.75 91 ILE A CA 1
ATOM 715 C C . ILE A 1 91 ? 3.369 4.806 13.991 1.00 89.75 91 ILE A C 1
ATOM 717 O O . ILE A 1 91 ? 4.259 5.329 13.325 1.00 89.75 91 ILE A O 1
ATOM 721 N N . ALA A 1 92 ? 2.321 5.497 14.448 1.00 87.81 92 ALA A N 1
ATOM 722 C CA . ALA A 1 92 ? 2.095 6.913 14.168 1.00 87.81 92 ALA A CA 1
ATOM 723 C C . ALA A 1 92 ? 3.208 7.813 14.733 1.00 87.81 92 ALA A C 1
ATOM 725 O O . ALA A 1 92 ? 3.652 8.720 14.034 1.00 87.81 92 ALA A O 1
ATOM 726 N N . ASP A 1 93 ? 3.719 7.515 15.931 1.00 87.31 93 ASP A N 1
ATOM 727 C CA . ASP A 1 93 ? 4.792 8.260 16.607 1.00 87.31 93 ASP A CA 1
ATOM 728 C C . ASP A 1 93 ? 6.130 8.227 15.855 1.00 87.31 93 ASP A C 1
ATOM 730 O O . ASP A 1 93 ? 7.006 9.065 16.080 1.00 87.31 93 ASP A O 1
ATOM 734 N N . CYS A 1 94 ? 6.302 7.277 14.932 1.00 85.81 94 CYS A N 1
ATOM 735 C CA . CYS A 1 94 ? 7.469 7.236 14.055 1.00 85.81 94 CYS A CA 1
ATOM 736 C C . CYS A 1 94 ? 7.427 8.325 12.969 1.00 85.81 94 CYS A C 1
ATOM 738 O O . CYS A 1 94 ? 8.446 8.589 12.328 1.00 85.81 94 CYS A O 1
ATOM 740 N N . PHE A 1 95 ? 6.273 8.963 12.757 1.00 79.50 95 PHE A N 1
ATOM 741 C CA . PHE A 1 95 ? 6.084 10.022 11.776 1.00 79.50 95 PHE A CA 1
ATOM 742 C C . PHE A 1 95 ? 5.965 11.375 12.472 1.00 79.50 95 PHE A C 1
ATOM 744 O O . PHE A 1 95 ? 5.304 11.544 13.490 1.00 79.50 95 PHE A O 1
ATOM 751 N N . TRP A 1 96 ? 6.611 12.384 11.896 1.00 72.81 96 TRP A N 1
ATOM 752 C CA . TRP A 1 96 ? 6.700 13.720 12.488 1.00 72.81 96 TRP A CA 1
ATOM 753 C C . TRP A 1 96 ? 5.404 14.542 12.378 1.00 72.81 96 TRP A C 1
ATOM 755 O O . TRP A 1 96 ? 5.340 15.667 12.878 1.00 72.81 96 TRP A O 1
ATOM 765 N N . HIS A 1 97 ? 4.372 13.986 11.742 1.00 73.88 97 HIS A N 1
ATOM 766 C CA . HIS A 1 97 ? 3.090 14.628 11.505 1.00 73.88 97 HIS A CA 1
ATOM 767 C C . HIS A 1 97 ? 1.905 13.756 11.887 1.00 73.88 97 HIS A C 1
ATOM 769 O O . HIS A 1 97 ? 2.002 12.530 11.848 1.00 73.88 97 HIS A O 1
ATOM 775 N N . PRO A 1 98 ? 0.742 14.384 12.141 1.00 79.38 98 PRO A N 1
ATOM 776 C CA . PRO A 1 98 ? -0.509 13.656 12.249 1.00 79.38 98 PRO A CA 1
ATOM 777 C C . PRO A 1 98 ? -0.805 12.910 10.946 1.00 79.38 98 PRO A C 1
ATOM 779 O O . PRO A 1 98 ? -0.934 13.532 9.893 1.00 79.38 98 PRO A O 1
ATOM 782 N N . VAL A 1 99 ? -0.959 11.590 11.027 1.00 85.38 99 VAL A N 1
ATOM 783 C CA . VAL A 1 99 ? -1.386 10.772 9.888 1.00 85.38 99 VAL A CA 1
ATOM 784 C C . VAL A 1 99 ? -2.864 11.046 9.603 1.00 85.38 99 VAL A C 1
ATOM 786 O O . VAL A 1 99 ? -3.730 10.716 10.418 1.00 85.38 99 VAL A O 1
ATOM 789 N N . THR A 1 100 ? -3.161 11.651 8.451 1.00 84.50 100 THR A N 1
ATOM 790 C CA . THR A 1 100 ? -4.538 11.998 8.047 1.00 84.50 100 THR A CA 1
ATOM 791 C C . THR A 1 100 ? -5.158 10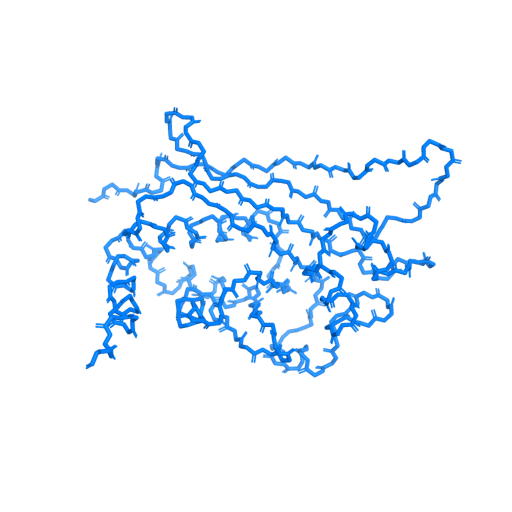.996 7.094 1.00 84.50 100 THR A C 1
ATOM 793 O O . THR A 1 100 ? -6.380 10.899 7.026 1.00 84.50 100 THR A O 1
ATOM 796 N N . ASP A 1 101 ? -4.327 10.255 6.370 1.00 88.62 101 ASP A N 1
ATOM 797 C CA . ASP A 1 101 ? -4.751 9.344 5.318 1.00 88.62 101 ASP A CA 1
ATOM 798 C C . ASP A 1 101 ? -3.943 8.051 5.405 1.00 88.62 101 ASP A C 1
ATOM 800 O O . ASP A 1 101 ? -2.735 8.078 5.639 1.00 88.62 101 ASP A O 1
ATOM 804 N N . VAL A 1 102 ? -4.611 6.915 5.210 1.00 91.56 102 VAL A N 1
ATOM 805 C CA . VAL A 1 102 ? -3.982 5.593 5.251 1.00 91.56 102 VAL A CA 1
ATOM 806 C C . VAL A 1 102 ? -4.210 4.887 3.929 1.00 91.56 102 VAL A C 1
ATOM 808 O O . VAL A 1 102 ? -5.351 4.649 3.527 1.00 91.56 102 VAL A O 1
ATOM 811 N N . TYR A 1 103 ? -3.109 4.511 3.288 1.00 91.75 103 TYR A N 1
ATOM 812 C CA . TYR A 1 103 ? -3.102 3.769 2.040 1.00 91.75 103 TYR A CA 1
ATOM 813 C C . TYR A 1 103 ? -2.446 2.409 2.242 1.00 91.75 103 TYR A C 1
ATOM 815 O O . TYR A 1 103 ? -1.394 2.297 2.868 1.00 91.75 103 TYR A O 1
ATOM 823 N N . VAL A 1 104 ? -3.052 1.371 1.677 1.00 93.25 104 VAL A N 1
ATOM 824 C CA . VAL A 1 104 ? -2.504 0.014 1.664 1.00 93.25 104 VAL A CA 1
ATOM 825 C C . VAL A 1 104 ? -2.327 -0.405 0.217 1.00 93.25 104 VAL A C 1
ATOM 827 O O . VAL A 1 104 ? -3.306 -0.507 -0.525 1.00 93.25 104 VAL A O 1
ATOM 830 N N . LEU A 1 105 ? -1.078 -0.619 -0.182 1.00 91.44 105 LEU A N 1
ATOM 831 C CA . LEU A 1 105 ? -0.715 -1.087 -1.507 1.00 91.44 105 LEU A CA 1
ATOM 832 C C . LEU A 1 105 ? -0.440 -2.587 -1.451 1.00 91.44 105 LEU A C 1
ATOM 834 O O . LEU A 1 105 ? 0.477 -3.044 -0.771 1.00 91.44 105 LEU A O 1
ATOM 838 N N . ASP A 1 106 ? -1.267 -3.332 -2.171 1.00 89.56 106 ASP A N 1
ATOM 839 C CA . ASP A 1 106 ? -1.373 -4.784 -2.092 1.00 89.56 106 ASP A CA 1
ATOM 840 C C . ASP A 1 106 ? -1.276 -5.412 -3.484 1.00 89.56 106 ASP A C 1
ATOM 842 O O . ASP A 1 106 ? -1.774 -4.860 -4.476 1.00 89.56 106 ASP A O 1
ATOM 846 N N . GLY A 1 107 ? -0.651 -6.587 -3.553 1.00 81.94 107 GLY A N 1
ATOM 847 C CA . GLY A 1 107 ? -0.507 -7.340 -4.792 1.00 81.94 107 GLY A CA 1
ATOM 848 C C . GLY A 1 107 ? 0.302 -6.586 -5.842 1.00 81.94 107 GLY A C 1
ATOM 849 O O . GLY A 1 107 ? -0.093 -6.539 -7.008 1.00 81.94 107 GLY A O 1
ATOM 850 N N . LEU A 1 108 ? 1.415 -5.970 -5.431 1.00 80.06 108 LEU A N 1
ATOM 851 C CA . LEU A 1 108 ? 2.312 -5.273 -6.343 1.00 80.06 108 LEU A CA 1
ATOM 852 C C . LEU A 1 108 ? 2.927 -6.268 -7.330 1.00 80.06 108 LEU A C 1
ATOM 854 O O . LEU A 1 108 ? 3.828 -7.044 -7.008 1.00 80.06 108 LEU A O 1
ATOM 858 N N . THR A 1 109 ? 2.430 -6.229 -8.557 1.00 76.25 109 THR A N 1
ATOM 859 C CA . THR A 1 109 ? 2.869 -7.092 -9.648 1.00 76.25 109 THR A CA 1
ATOM 860 C C . THR A 1 109 ? 3.494 -6.256 -10.747 1.00 76.25 109 THR A C 1
ATOM 862 O O . THR A 1 109 ? 3.203 -5.070 -10.908 1.00 76.25 109 THR A O 1
ATOM 865 N N . GLY A 1 110 ? 4.355 -6.878 -11.539 1.00 70.75 110 GLY A N 1
ATOM 866 C CA . GLY A 1 110 ? 4.727 -6.288 -12.808 1.00 70.75 110 GLY A CA 1
ATOM 867 C C . GLY A 1 110 ? 5.455 -7.250 -13.720 1.00 70.75 110 GLY A C 1
ATOM 868 O O . GLY A 1 110 ? 6.137 -8.176 -13.275 1.00 70.75 110 GLY A O 1
ATOM 869 N N . ALA A 1 111 ? 5.253 -7.026 -15.011 1.00 64.88 111 ALA A N 1
ATOM 870 C CA . ALA A 1 111 ? 5.935 -7.720 -16.083 1.00 64.88 111 ALA A CA 1
ATOM 871 C C . ALA A 1 111 ? 7.209 -6.933 -16.387 1.00 64.88 111 ALA A C 1
ATOM 873 O O . ALA A 1 111 ? 7.239 -6.068 -17.259 1.00 64.88 111 ALA A O 1
ATOM 874 N N . PHE A 1 112 ? 8.244 -7.197 -15.597 1.00 66.06 112 PHE A N 1
ATOM 875 C CA . PHE A 1 112 ? 9.530 -6.529 -15.727 1.00 66.06 112 PHE A CA 1
ATOM 876 C C . PHE A 1 112 ? 10.606 -7.529 -16.111 1.00 66.06 112 PHE A C 1
ATOM 878 O O . PHE A 1 112 ? 10.619 -8.660 -15.617 1.00 66.06 112 PHE A O 1
ATOM 885 N N . GLU A 1 113 ? 11.594 -7.075 -16.874 1.00 62.22 113 GLU A N 1
ATOM 886 C CA . GLU A 1 113 ? 12.906 -7.694 -16.759 1.00 62.22 113 GLU A CA 1
ATOM 887 C C . GLU A 1 113 ? 13.441 -7.455 -15.336 1.00 62.22 113 GLU A C 1
ATOM 889 O O . GLU A 1 113 ? 13.268 -6.379 -14.758 1.00 62.22 113 GLU A O 1
ATOM 894 N N . ALA A 1 114 ? 14.095 -8.457 -14.739 1.00 63.19 114 ALA A N 1
ATOM 895 C CA . ALA A 1 114 ? 14.518 -8.405 -13.333 1.00 63.19 114 ALA A CA 1
ATOM 896 C C . ALA A 1 114 ? 15.396 -7.180 -12.999 1.00 63.19 114 ALA A C 1
ATOM 898 O O . ALA A 1 114 ? 15.382 -6.699 -11.867 1.00 63.19 114 ALA A O 1
ATOM 899 N N . ALA A 1 115 ? 16.133 -6.662 -13.987 1.00 63.25 115 ALA A N 1
ATOM 900 C CA . ALA A 1 115 ? 16.973 -5.476 -13.851 1.00 63.25 115 ALA A CA 1
ATOM 901 C C . ALA A 1 115 ? 16.180 -4.157 -13.748 1.00 63.25 115 ALA A C 1
ATOM 903 O O . ALA A 1 115 ? 16.686 -3.193 -13.178 1.00 63.25 115 ALA A O 1
ATOM 904 N N . GLU A 1 116 ? 14.955 -4.109 -14.274 1.00 66.81 116 GLU A N 1
ATOM 905 C CA . GLU A 1 116 ? 14.134 -2.893 -14.371 1.00 66.81 116 GLU A CA 1
ATOM 906 C C . GLU A 1 116 ? 13.060 -2.816 -13.283 1.00 66.81 116 GLU A C 1
ATOM 908 O O . GLU A 1 116 ? 12.552 -1.734 -12.982 1.00 66.81 116 GLU A O 1
ATOM 913 N N . ARG A 1 117 ? 12.745 -3.958 -12.655 1.00 71.62 117 ARG A N 1
ATOM 914 C CA . ARG A 1 117 ? 11.690 -4.085 -11.643 1.00 71.62 117 ARG A CA 1
ATOM 915 C C . ARG A 1 117 ? 11.756 -2.998 -10.563 1.00 71.62 117 ARG A C 1
ATOM 917 O O . ARG A 1 117 ? 10.756 -2.309 -10.397 1.00 71.62 117 ARG A O 1
ATOM 924 N N . PRO A 1 118 ? 12.878 -2.758 -9.858 1.00 68.62 118 PRO A N 1
ATOM 925 C CA . PRO A 1 118 ? 12.892 -1.759 -8.787 1.00 68.62 118 PRO A CA 1
ATOM 926 C C . PRO A 1 118 ? 12.627 -0.340 -9.301 1.00 68.62 118 PRO A C 1
ATOM 928 O O . PRO A 1 118 ? 11.903 0.418 -8.668 1.00 68.62 118 PRO A O 1
ATOM 931 N N . VAL A 1 119 ? 13.144 0.006 -10.485 1.00 70.38 119 VAL A N 1
ATOM 932 C CA . VAL A 1 119 ? 12.946 1.327 -11.106 1.00 70.38 119 VAL A CA 1
ATOM 933 C C . VAL A 1 119 ? 11.461 1.582 -11.353 1.00 70.38 119 VAL A C 1
ATOM 935 O O . VAL A 1 119 ? 10.917 2.609 -10.955 1.00 70.38 119 VAL A O 1
ATOM 938 N N . LEU A 1 120 ? 10.801 0.626 -12.005 1.00 73.00 120 LEU A N 1
ATOM 939 C CA . LEU A 1 120 ? 9.415 0.763 -12.434 1.00 73.00 120 LEU A CA 1
ATOM 940 C C . LEU A 1 120 ? 8.446 0.664 -11.255 1.00 73.00 120 LEU A C 1
ATOM 942 O O . LEU A 1 120 ? 7.454 1.386 -11.222 1.00 73.00 120 LEU A O 1
ATOM 946 N N . LEU A 1 121 ? 8.764 -0.158 -10.252 1.00 76.38 121 LEU A N 1
ATOM 947 C CA . LEU A 1 121 ? 8.025 -0.189 -8.991 1.00 76.38 121 LEU A CA 1
ATOM 948 C C . LEU A 1 121 ? 8.145 1.132 -8.234 1.00 76.38 121 LEU A C 1
ATOM 950 O O . LEU A 1 121 ? 7.140 1.649 -7.750 1.00 76.38 121 LEU A O 1
ATOM 954 N N . GLY A 1 122 ? 9.350 1.700 -8.173 1.00 76.81 122 GLY A N 1
ATOM 955 C CA . GLY A 1 122 ? 9.557 2.985 -7.525 1.00 76.81 122 GLY A CA 1
ATOM 956 C C . GLY A 1 122 ? 8.799 4.106 -8.226 1.00 76.81 122 GLY A C 1
ATOM 957 O O . GLY A 1 122 ? 8.080 4.860 -7.575 1.00 76.81 122 GLY A O 1
ATOM 958 N N . LEU A 1 123 ? 8.859 4.141 -9.559 1.00 76.44 123 LEU A N 1
ATOM 959 C CA . LEU A 1 123 ? 8.085 5.081 -10.362 1.00 76.44 123 LEU A CA 1
ATOM 960 C C . LEU A 1 123 ? 6.574 4.926 -10.145 1.00 76.44 123 LEU A C 1
ATOM 962 O O . LEU A 1 123 ? 5.864 5.916 -9.959 1.00 76.44 123 LEU A O 1
ATOM 966 N N . PHE A 1 124 ? 6.077 3.690 -10.164 1.00 81.56 124 PHE A N 1
ATOM 967 C CA . PHE A 1 124 ? 4.665 3.405 -9.943 1.00 81.56 124 PHE A CA 1
ATOM 968 C C . PHE A 1 124 ? 4.193 3.916 -8.578 1.00 81.56 124 PHE A C 1
ATOM 970 O O . PHE A 1 124 ? 3.214 4.659 -8.516 1.00 81.56 124 PHE A O 1
ATOM 977 N N . VAL A 1 125 ? 4.911 3.579 -7.503 1.00 81.06 125 VAL A N 1
ATOM 978 C CA . VAL A 1 125 ? 4.545 3.990 -6.142 1.00 81.06 125 VAL A CA 1
ATOM 979 C C . VAL A 1 125 ? 4.641 5.503 -5.971 1.00 81.06 125 VAL A C 1
ATOM 981 O O . VAL A 1 125 ? 3.717 6.094 -5.422 1.00 81.06 125 VAL A O 1
ATOM 984 N N . GLN A 1 126 ? 5.688 6.151 -6.491 1.00 77.81 126 GLN A N 1
ATOM 985 C CA . GLN A 1 126 ? 5.819 7.610 -6.420 1.00 77.81 126 GLN A CA 1
ATOM 986 C C . GLN A 1 126 ? 4.693 8.328 -7.173 1.00 77.81 126 GLN A C 1
ATOM 988 O O . GLN A 1 126 ? 4.085 9.254 -6.641 1.00 77.81 126 GLN A O 1
ATOM 993 N N . THR A 1 127 ? 4.373 7.881 -8.392 1.00 76.06 127 THR A N 1
ATOM 994 C CA . THR A 1 127 ? 3.315 8.508 -9.200 1.00 76.06 127 THR A CA 1
ATOM 995 C C . THR A 1 127 ? 1.942 8.282 -8.569 1.00 76.06 127 THR A C 1
ATOM 997 O O . THR A 1 127 ? 1.112 9.188 -8.549 1.00 76.06 127 THR A O 1
ATOM 1000 N N . MET A 1 128 ? 1.701 7.084 -8.028 1.00 81.44 128 MET A N 1
ATOM 1001 C CA . MET A 1 128 ? 0.481 6.758 -7.289 1.00 81.44 128 MET A CA 1
ATOM 1002 C C . MET A 1 128 ? 0.346 7.632 -6.042 1.00 81.44 128 MET A C 1
ATOM 1004 O O . MET A 1 128 ? -0.708 8.228 -5.830 1.00 81.44 128 MET A O 1
ATOM 1008 N N . TRP A 1 129 ? 1.423 7.770 -5.269 1.00 78.50 129 TRP A N 1
ATOM 1009 C CA . TRP A 1 129 ? 1.441 8.600 -4.073 1.00 78.50 129 TRP A CA 1
ATOM 1010 C C . TRP A 1 129 ? 1.133 10.061 -4.385 1.00 78.50 129 TRP A C 1
ATOM 1012 O O . TRP A 1 129 ? 0.254 10.643 -3.757 1.00 78.50 129 TRP A O 1
ATOM 1022 N N . ALA A 1 130 ? 1.787 10.625 -5.404 1.00 75.94 130 ALA A N 1
ATOM 1023 C CA . ALA A 1 130 ? 1.551 11.996 -5.851 1.00 75.94 130 ALA A CA 1
ATOM 1024 C C . ALA A 1 130 ? 0.108 12.228 -6.337 1.00 75.94 130 ALA A C 1
ATOM 1026 O O . ALA A 1 130 ? -0.407 13.340 -6.253 1.00 75.94 130 ALA A O 1
ATOM 1027 N N . ALA A 1 131 ? -0.550 11.188 -6.857 1.00 76.38 131 ALA A N 1
ATOM 1028 C CA . ALA A 1 131 ? -1.927 11.269 -7.327 1.00 76.38 131 ALA A CA 1
ATOM 1029 C C . ALA A 1 131 ? -2.970 11.117 -6.205 1.00 76.38 131 ALA A C 1
ATOM 1031 O O . ALA A 1 131 ? -4.067 11.663 -6.328 1.00 76.38 131 ALA A O 1
ATOM 1032 N N . LEU A 1 132 ? -2.663 10.358 -5.147 1.00 74.44 132 LEU A N 1
ATOM 1033 C CA . LEU A 1 132 ? -3.621 10.022 -4.089 1.00 74.44 132 LEU A CA 1
ATOM 1034 C C . LEU A 1 132 ? -3.431 10.836 -2.807 1.00 74.44 132 LEU A C 1
ATOM 1036 O O . LEU A 1 132 ? -4.419 11.249 -2.203 1.00 74.44 132 LEU A O 1
ATOM 1040 N N . SER A 1 133 ? -2.190 11.062 -2.380 1.00 67.19 133 SER A N 1
ATOM 1041 C CA . SER A 1 133 ? -1.909 11.599 -1.053 1.00 67.19 133 SER A CA 1
ATOM 1042 C C . SER A 1 133 ? -1.812 13.120 -1.035 1.00 67.19 133 SER A C 1
ATOM 1044 O O . SER A 1 133 ? -1.277 13.755 -1.941 1.00 67.19 133 SER A O 1
ATOM 1046 N N . ARG A 1 134 ? -2.282 13.698 0.071 1.00 62.19 134 ARG A N 1
ATOM 1047 C CA . ARG A 1 134 ? -1.831 15.003 0.571 1.00 62.19 134 ARG A CA 1
ATOM 1048 C C . ARG A 1 134 ? -0.657 14.742 1.523 1.00 62.19 134 ARG A C 1
ATOM 1050 O O . ARG A 1 134 ? -0.520 13.612 1.985 1.00 62.19 134 ARG A O 1
ATOM 1057 N N . ASP A 1 135 ? 0.199 15.724 1.783 1.00 65.56 135 ASP A N 1
ATOM 1058 C CA . ASP A 1 135 ? 1.535 15.533 2.390 1.00 65.56 135 ASP A CA 1
ATOM 1059 C C . ASP A 1 135 ? 1.572 14.669 3.681 1.00 65.56 135 ASP A C 1
ATOM 1061 O O . ASP A 1 135 ? 2.572 14.020 3.955 1.00 65.56 135 ASP A O 1
ATOM 1065 N N . SER A 1 136 ? 0.455 14.542 4.408 1.00 74.69 136 SER A N 1
ATOM 1066 C CA . SER A 1 136 ? 0.332 13.858 5.709 1.00 74.69 136 SER A CA 1
ATOM 1067 C C . SER A 1 136 ? -0.217 12.411 5.676 1.00 74.69 136 SER A C 1
ATOM 1069 O O . SER A 1 136 ? -0.772 11.928 6.667 1.00 74.69 136 SER A O 1
ATOM 1071 N N . GLY A 1 137 ? -0.105 11.707 4.547 1.00 86.00 137 GLY A N 1
ATOM 1072 C CA . GLY A 1 137 ? -0.522 10.303 4.425 1.00 86.00 137 GLY A CA 1
ATOM 1073 C C . GLY A 1 137 ? 0.536 9.286 4.881 1.00 86.00 137 GLY A C 1
ATOM 1074 O O . GLY A 1 137 ? 1.732 9.579 4.904 1.00 86.00 137 GLY A O 1
ATOM 1075 N N . ILE A 1 138 ? 0.100 8.051 5.148 1.00 89.81 138 ILE A N 1
ATOM 1076 C CA . ILE A 1 138 ? 0.964 6.871 5.329 1.00 89.81 138 ILE A CA 1
ATOM 1077 C C . ILE A 1 138 ? 0.672 5.790 4.273 1.00 89.81 138 ILE A C 1
ATOM 1079 O O . ILE A 1 138 ? -0.484 5.579 3.894 1.00 89.81 138 ILE A O 1
ATOM 1083 N N . LEU A 1 139 ? 1.708 5.086 3.813 1.00 91.06 139 LEU A N 1
ATOM 1084 C CA . LEU A 1 139 ? 1.618 3.970 2.870 1.00 91.06 139 LEU A CA 1
ATOM 1085 C C . LEU A 1 139 ? 2.131 2.675 3.495 1.00 91.06 139 LEU A C 1
ATOM 1087 O O . LEU A 1 139 ? 3.304 2.587 3.850 1.00 91.06 139 LEU A O 1
ATOM 1091 N N . PHE A 1 140 ? 1.286 1.650 3.531 1.00 93.69 140 PHE A N 1
ATOM 1092 C CA . PHE A 1 140 ? 1.671 0.267 3.804 1.00 93.69 140 PHE A CA 1
ATOM 1093 C C . PHE A 1 140 ? 1.968 -0.455 2.486 1.00 93.69 140 PHE A C 1
ATOM 1095 O O . PHE A 1 140 ? 1.161 -0.400 1.556 1.00 93.69 140 PHE A O 1
ATOM 1102 N N . LEU A 1 141 ? 3.120 -1.122 2.404 1.00 91.12 141 LEU A N 1
ATOM 1103 C CA . LEU A 1 141 ? 3.611 -1.806 1.206 1.00 91.12 141 LEU A CA 1
ATOM 1104 C C . LEU A 1 141 ? 3.646 -3.325 1.431 1.00 91.12 141 LEU A C 1
ATOM 1106 O O . LEU A 1 141 ? 4.398 -3.807 2.287 1.00 91.12 141 LEU A O 1
ATOM 1110 N N . ASP A 1 142 ? 2.878 -4.089 0.648 1.00 91.31 142 ASP A N 1
ATOM 1111 C CA . ASP A 1 142 ? 2.999 -5.552 0.609 1.00 91.31 142 ASP A CA 1
ATOM 1112 C C . ASP A 1 142 ? 4.212 -5.970 -0.229 1.00 91.31 142 ASP A C 1
ATOM 111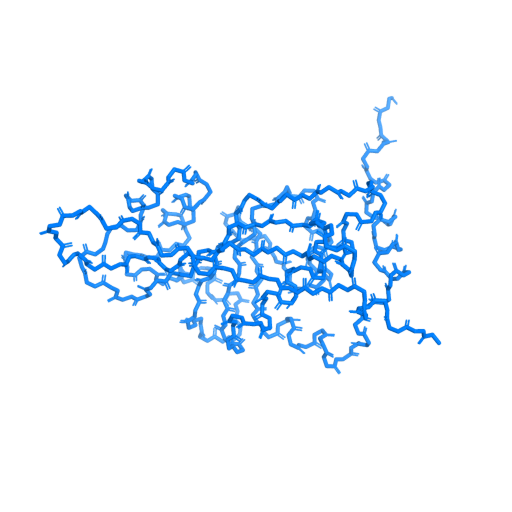4 O O . ASP A 1 142 ? 4.123 -6.251 -1.428 1.00 91.31 142 ASP A O 1
ATOM 1118 N N . VAL A 1 143 ? 5.387 -5.921 0.396 1.00 85.50 143 VAL A N 1
ATOM 1119 C CA . VAL A 1 143 ? 6.669 -6.219 -0.246 1.00 85.50 143 VAL A CA 1
ATOM 1120 C C . VAL A 1 143 ? 7.536 -7.108 0.646 1.00 85.50 143 VAL A C 1
ATOM 1122 O O . VAL A 1 143 ? 7.476 -7.013 1.876 1.00 85.50 143 VAL A O 1
ATOM 1125 N N . PRO A 1 144 ? 8.390 -7.969 0.063 1.00 83.75 144 PRO A N 1
ATOM 1126 C CA . PRO A 1 144 ? 9.321 -8.775 0.842 1.00 83.75 144 PRO A CA 1
ATOM 1127 C C . PRO A 1 144 ? 10.270 -7.906 1.676 1.00 83.75 144 PRO A C 1
ATOM 1129 O O . PRO A 1 144 ? 10.831 -6.932 1.178 1.00 83.75 144 PRO A O 1
ATOM 1132 N N . ALA A 1 145 ? 10.566 -8.319 2.913 1.00 81.56 145 ALA A N 1
ATOM 1133 C CA . ALA A 1 145 ? 11.498 -7.599 3.793 1.00 81.56 145 ALA A CA 1
ATOM 1134 C C . ALA A 1 145 ? 12.910 -7.434 3.192 1.00 81.56 145 ALA A C 1
ATOM 1136 O O . ALA A 1 145 ? 13.608 -6.467 3.491 1.00 81.56 145 ALA A O 1
ATOM 1137 N N . ALA A 1 146 ? 13.326 -8.342 2.301 1.00 81.50 146 ALA A N 1
ATOM 1138 C CA . ALA A 1 146 ? 14.584 -8.231 1.559 1.00 81.50 146 ALA A CA 1
ATOM 1139 C C . ALA A 1 146 ? 14.646 -6.982 0.654 1.00 81.50 146 ALA A C 1
ATOM 1141 O O . ALA A 1 146 ? 15.737 -6.520 0.325 1.00 81.50 146 ALA A O 1
ATOM 1142 N N . GLU A 1 147 ? 13.495 -6.422 0.274 1.00 81.31 147 GLU A N 1
ATOM 1143 C CA . GLU A 1 147 ? 13.392 -5.205 -0.532 1.00 81.31 147 GLU A CA 1
ATOM 1144 C C . GLU A 1 147 ? 13.394 -3.925 0.325 1.00 81.31 147 GLU A C 1
ATOM 1146 O O . GLU A 1 147 ? 13.492 -2.829 -0.222 1.00 81.31 147 GLU A O 1
ATOM 1151 N N . LEU A 1 148 ? 13.351 -4.022 1.663 1.00 84.88 148 LEU A N 1
ATOM 1152 C CA . LEU A 1 148 ? 13.329 -2.858 2.559 1.00 84.88 148 LEU A CA 1
ATOM 1153 C C . LEU A 1 148 ? 14.455 -1.839 2.291 1.00 84.88 148 LEU A C 1
ATOM 1155 O O . LEU A 1 148 ? 14.156 -0.649 2.297 1.00 84.88 148 LEU A O 1
ATOM 1159 N N . PRO A 1 149 ? 15.725 -2.218 2.024 1.00 84.31 149 PRO A N 1
ATOM 1160 C CA . PRO A 1 149 ? 16.768 -1.234 1.720 1.00 84.31 149 PRO A CA 1
ATOM 1161 C C . PRO A 1 149 ? 16.445 -0.360 0.502 1.00 84.31 149 PRO A C 1
ATOM 1163 O O . PRO A 1 149 ? 16.743 0.833 0.508 1.00 84.31 149 PRO A O 1
ATOM 1166 N N . PHE A 1 150 ? 15.803 -0.945 -0.513 1.00 80.19 150 PHE A N 1
ATOM 1167 C CA . PHE A 1 150 ? 15.353 -0.220 -1.695 1.00 80.19 150 PHE A CA 1
ATOM 1168 C C . PHE A 1 150 ? 14.237 0.771 -1.334 1.00 80.19 150 PHE A C 1
ATOM 1170 O O . PHE A 1 150 ? 14.354 1.956 -1.642 1.00 80.19 150 PHE A O 1
ATOM 1177 N N . TRP A 1 151 ? 13.207 0.321 -0.612 1.00 83.69 151 TRP A N 1
ATOM 1178 C CA . TRP A 1 151 ? 12.079 1.167 -0.204 1.00 83.69 151 TRP A CA 1
ATOM 1179 C C . TRP A 1 151 ? 12.488 2.275 0.777 1.00 83.69 151 TRP A C 1
ATOM 1181 O O . TRP A 1 151 ? 12.044 3.417 0.642 1.00 83.69 151 TRP A O 1
ATOM 1191 N N . ARG A 1 152 ? 13.407 1.982 1.705 1.00 86.00 152 ARG A N 1
ATOM 1192 C CA . ARG A 1 152 ? 14.001 2.981 2.604 1.00 86.00 152 ARG A CA 1
ATOM 1193 C C . ARG A 1 152 ? 14.711 4.074 1.819 1.00 86.00 152 ARG A C 1
ATOM 1195 O O . ARG A 1 152 ? 14.517 5.252 2.091 1.00 86.00 152 ARG A O 1
ATOM 1202 N N . HIS A 1 153 ? 15.514 3.697 0.825 1.00 80.62 153 HIS A N 1
ATOM 1203 C CA . HIS A 1 153 ? 16.209 4.675 -0.007 1.00 80.62 153 HIS A CA 1
ATOM 1204 C C . HIS A 1 153 ? 15.243 5.508 -0.859 1.00 80.62 153 HIS A C 1
ATOM 1206 O O . HIS A 1 153 ? 15.433 6.712 -1.002 1.00 80.62 153 HIS A O 1
ATOM 1212 N N . LEU A 1 154 ? 14.223 4.867 -1.429 1.00 77.69 154 LEU A N 1
ATOM 1213 C CA . LEU A 1 154 ? 13.290 5.495 -2.357 1.00 77.69 154 LEU A CA 1
ATOM 1214 C C . LEU A 1 154 ? 12.379 6.536 -1.694 1.00 77.69 154 LEU A C 1
ATOM 1216 O O . LEU A 1 154 ? 12.137 7.602 -2.257 1.00 77.69 154 LEU A O 1
ATOM 1220 N N . MET A 1 155 ? 11.819 6.195 -0.537 1.00 79.62 155 MET A N 1
ATOM 1221 C CA . MET A 1 155 ? 10.720 6.952 0.070 1.00 79.62 155 MET A CA 1
ATOM 1222 C C . MET A 1 155 ? 10.789 7.011 1.596 1.00 79.62 155 MET A C 1
ATOM 1224 O O . MET A 1 155 ? 9.780 7.264 2.244 1.00 79.62 155 MET A O 1
ATOM 1228 N N . GLY A 1 156 ? 11.957 6.725 2.176 1.00 82.88 156 GLY A N 1
ATOM 1229 C CA . GLY A 1 156 ? 12.122 6.718 3.629 1.00 82.88 156 GLY A CA 1
ATOM 1230 C C . GLY A 1 156 ? 11.311 5.622 4.318 1.00 82.88 156 GLY A C 1
ATOM 1231 O O . GLY A 1 156 ? 10.931 5.791 5.470 1.00 82.88 156 GLY A O 1
ATOM 1232 N N . ALA A 1 157 ? 11.001 4.521 3.621 1.00 88.00 157 ALA A N 1
ATOM 1233 C CA . ALA A 1 157 ? 10.245 3.428 4.219 1.00 88.00 157 ALA A CA 1
ATOM 1234 C C . ALA A 1 157 ? 11.000 2.779 5.390 1.00 88.00 157 ALA A C 1
ATOM 1236 O O . ALA A 1 157 ? 12.201 2.508 5.308 1.00 88.00 157 ALA A O 1
ATOM 1237 N N . GLU A 1 158 ? 10.268 2.448 6.444 1.00 90.44 158 GLU A N 1
ATOM 1238 C CA . GLU A 1 158 ? 10.763 1.769 7.634 1.00 90.44 158 GLU A CA 1
ATOM 1239 C C . GLU A 1 158 ? 10.014 0.460 7.877 1.00 90.44 158 GLU A C 1
ATOM 1241 O O . GLU A 1 158 ? 8.917 0.239 7.360 1.00 90.44 158 GLU A O 1
ATOM 1246 N N . GLN A 1 159 ? 10.626 -0.431 8.662 1.00 92.56 159 GLN A N 1
ATOM 1247 C CA . GLN A 1 159 ? 9.953 -1.638 9.128 1.00 92.56 159 GLN A CA 1
ATOM 1248 C C . GLN A 1 159 ? 9.392 -1.407 10.530 1.00 92.56 159 GLN A C 1
ATOM 1250 O O . GLN A 1 159 ? 10.152 -1.354 11.494 1.00 92.56 159 GLN A O 1
ATOM 1255 N N . LEU A 1 160 ? 8.068 -1.309 10.637 1.00 91.75 160 LEU A N 1
ATOM 1256 C CA . LEU A 1 160 ? 7.350 -1.025 11.880 1.00 91.75 160 LEU A CA 1
ATOM 1257 C C . LEU A 1 160 ? 6.321 -2.123 12.133 1.00 91.75 160 LEU A C 1
ATOM 1259 O O . LEU A 1 160 ? 5.517 -2.432 11.257 1.00 91.75 160 LEU A O 1
ATOM 1263 N N . SER A 1 161 ? 6.387 -2.762 13.302 1.00 88.38 161 SER A N 1
ATOM 1264 C CA . SER A 1 161 ? 5.473 -3.846 13.706 1.00 88.38 161 SER A CA 1
ATOM 1265 C C . SER A 1 161 ? 5.286 -4.946 12.645 1.00 88.38 161 SER A C 1
ATOM 1267 O O . SER A 1 161 ? 4.213 -5.515 12.487 1.00 88.38 161 SER A O 1
ATOM 1269 N N . GLY A 1 162 ? 6.348 -5.256 11.890 1.00 90.44 162 GLY A N 1
ATOM 1270 C CA . GLY A 1 162 ? 6.327 -6.276 10.834 1.00 90.44 162 GLY A CA 1
ATOM 1271 C C . GLY A 1 162 ? 5.817 -5.804 9.466 1.00 90.44 162 GLY A C 1
ATOM 1272 O O . GLY A 1 162 ? 5.793 -6.611 8.537 1.00 90.44 162 GLY A O 1
ATOM 1273 N N . PHE A 1 163 ? 5.478 -4.524 9.313 1.00 93.88 163 PHE A N 1
ATOM 1274 C CA . PHE A 1 163 ? 5.057 -3.903 8.057 1.00 93.88 163 PHE A CA 1
ATOM 1275 C C . PHE A 1 163 ? 6.163 -3.031 7.469 1.00 93.88 163 PHE A C 1
ATOM 1277 O O . PHE A 1 163 ? 6.933 -2.426 8.211 1.00 93.88 163 PHE A O 1
ATOM 1284 N N . VAL A 1 164 ? 6.229 -2.946 6.139 1.00 92.56 164 VAL A N 1
ATOM 1285 C CA . VAL A 1 164 ? 7.021 -1.922 5.445 1.00 92.56 164 VAL A CA 1
ATOM 1286 C C . VAL A 1 164 ? 6.119 -0.713 5.234 1.00 92.56 164 VAL A C 1
ATOM 1288 O O . VAL A 1 164 ? 5.080 -0.826 4.580 1.00 92.56 164 VAL A O 1
ATOM 1291 N N . VAL A 1 165 ? 6.498 0.420 5.820 1.00 91.75 165 VAL A N 1
ATOM 1292 C CA . VAL A 1 165 ? 5.639 1.600 5.939 1.00 91.75 165 VAL A CA 1
ATOM 1293 C C . VAL A 1 165 ? 6.408 2.857 5.562 1.00 91.75 165 VAL A C 1
ATOM 1295 O O . VAL A 1 165 ? 7.563 3.002 5.946 1.00 91.75 165 VAL A O 1
ATOM 1298 N N . ALA A 1 166 ? 5.783 3.777 4.835 1.00 88.69 166 ALA A N 1
ATOM 1299 C CA . ALA A 1 166 ? 6.388 5.050 4.451 1.00 88.69 166 ALA A CA 1
ATOM 1300 C C . ALA A 1 166 ? 5.430 6.224 4.675 1.00 88.69 166 ALA A C 1
ATOM 1302 O O . ALA A 1 166 ? 4.219 6.074 4.527 1.00 88.69 166 ALA A O 1
ATOM 1303 N N . GLY A 1 167 ? 5.979 7.390 5.011 1.00 84.56 167 GLY A N 1
ATOM 1304 C CA . GLY A 1 167 ? 5.223 8.626 5.228 1.00 84.56 167 GLY A CA 1
ATOM 1305 C C . GLY A 1 167 ? 5.303 9.565 4.026 1.00 84.56 167 GLY A C 1
ATOM 1306 O O . GLY A 1 167 ? 6.294 9.560 3.292 1.00 84.56 167 GLY A O 1
ATOM 1307 N N . GLY A 1 168 ? 4.275 10.391 3.837 1.00 69.44 168 GLY A N 1
ATOM 1308 C CA . GLY A 1 168 ? 4.163 11.272 2.674 1.00 69.44 168 GLY A CA 1
ATOM 1309 C C . GLY A 1 168 ? 5.264 12.313 2.537 1.00 69.44 168 GLY A C 1
ATOM 1310 O O . GLY A 1 168 ? 5.750 12.543 1.428 1.00 69.44 168 GLY A O 1
ATOM 1311 N N . ASP A 1 169 ? 5.730 12.877 3.646 1.00 65.75 169 ASP A N 1
ATOM 1312 C CA . ASP A 1 169 ? 6.761 13.914 3.618 1.00 65.75 169 ASP A CA 1
ATOM 1313 C C . ASP A 1 169 ? 8.141 13.412 3.222 1.00 65.75 169 ASP A C 1
ATOM 1315 O O . ASP A 1 169 ? 8.903 14.150 2.605 1.00 65.75 169 ASP A O 1
ATOM 1319 N N . GLU A 1 170 ? 8.485 12.165 3.543 1.00 62.41 170 GLU A N 1
ATOM 1320 C CA . GLU A 1 170 ? 9.760 11.580 3.113 1.00 62.41 170 GLU A CA 1
ATOM 1321 C C . GLU A 1 170 ? 9.769 11.353 1.591 1.00 62.41 170 GLU A C 1
ATOM 1323 O O . GLU A 1 170 ? 10.811 11.451 0.938 1.00 62.41 170 GLU A O 1
ATOM 1328 N N . LEU A 1 171 ? 8.587 11.174 0.992 1.00 58.44 171 LEU A N 1
ATOM 1329 C CA . LEU A 1 171 ? 8.407 11.116 -0.455 1.00 58.44 171 LEU A CA 1
ATOM 1330 C C . LEU A 1 171 ? 8.497 12.515 -1.095 1.00 58.44 171 LEU A C 1
ATOM 1332 O O . LEU A 1 171 ? 9.219 12.690 -2.077 1.00 58.44 171 LEU A O 1
ATOM 1336 N N . ALA A 1 172 ? 7.860 13.529 -0.495 1.00 53.00 172 ALA A N 1
ATOM 1337 C CA . ALA A 1 172 ? 7.927 14.926 -0.947 1.00 53.00 172 ALA A CA 1
ATOM 1338 C C . ALA A 1 172 ? 9.331 15.554 -0.783 1.00 53.00 172 ALA A C 1
ATOM 1340 O O . ALA A 1 172 ? 9.785 16.341 -1.622 1.00 53.00 172 ALA A O 1
ATOM 1341 N N . ARG A 1 173 ? 10.068 15.186 0.274 1.00 51.97 173 ARG A N 1
ATOM 1342 C CA . ARG A 1 173 ? 11.466 15.597 0.498 1.00 51.97 173 ARG A CA 1
ATOM 1343 C C . ARG A 1 173 ? 12.413 14.975 -0.520 1.00 51.97 173 ARG A C 1
ATOM 1345 O O . ARG A 1 173 ? 13.330 15.657 -0.982 1.00 51.97 173 ARG A O 1
ATOM 1352 N N . ASN A 1 174 ? 12.191 13.719 -0.907 1.00 48.84 174 ASN A N 1
ATOM 1353 C CA . ASN A 1 174 ? 12.967 13.089 -1.974 1.00 48.84 174 ASN A CA 1
ATOM 1354 C C . ASN A 1 174 ? 12.667 13.691 -3.358 1.00 48.84 174 ASN A C 1
ATOM 1356 O O . ASN A 1 174 ? 13.593 13.795 -4.159 1.00 48.84 174 ASN A O 1
ATOM 1360 N N . ASP A 1 175 ? 11.439 14.158 -3.612 1.00 47.31 175 ASP A N 1
ATOM 1361 C CA . ASP A 1 175 ? 11.061 14.842 -4.864 1.00 47.31 175 ASP A CA 1
ATOM 1362 C C . ASP A 1 175 ? 11.668 16.259 -4.989 1.00 47.31 175 ASP A C 1
ATOM 1364 O O . ASP A 1 175 ? 12.038 16.716 -6.070 1.00 47.31 175 ASP A O 1
ATOM 1368 N N . SER A 1 176 ? 11.847 16.960 -3.864 1.00 37.19 176 SER A N 1
ATOM 1369 C CA . SER A 1 176 ? 12.337 18.349 -3.840 1.00 37.19 176 SER A CA 1
ATOM 1370 C C . SER A 1 176 ? 13.855 18.503 -3.650 1.00 37.19 176 SER A C 1
ATOM 1372 O O . SER A 1 176 ? 14.415 19.529 -4.044 1.00 37.19 176 SER A O 1
ATOM 1374 N N . SER A 1 177 ? 14.552 17.511 -3.080 1.00 38.88 177 SER A N 1
ATOM 1375 C CA . SER A 1 177 ? 15.992 17.605 -2.753 1.00 38.88 177 SER A CA 1
ATOM 1376 C C . SER A 1 177 ? 16.925 16.777 -3.647 1.00 38.88 177 SER A C 1
ATOM 1378 O O . SER A 1 177 ? 18.139 17.010 -3.662 1.00 38.88 177 SER A O 1
ATOM 1380 N N . ARG A 1 178 ? 16.393 15.859 -4.458 1.00 39.41 178 ARG A N 1
ATOM 1381 C CA . ARG A 1 178 ? 17.137 15.142 -5.498 1.00 39.41 178 ARG A CA 1
ATOM 1382 C C . ARG A 1 178 ? 16.312 15.160 -6.774 1.00 39.41 178 ARG A C 1
ATOM 1384 O O . ARG A 1 178 ? 15.107 14.972 -6.740 1.00 39.41 178 ARG A O 1
ATOM 1391 N N . ARG A 1 179 ? 16.973 15.362 -7.921 1.00 40.47 179 ARG A N 1
ATOM 1392 C CA . ARG A 1 179 ? 16.417 14.961 -9.226 1.00 40.47 179 ARG A CA 1
ATOM 1393 C C . ARG A 1 179 ? 15.741 13.603 -9.026 1.00 40.47 179 ARG A C 1
ATOM 1395 O O . ARG A 1 179 ? 16.422 12.721 -8.501 1.00 40.47 179 ARG A O 1
ATOM 1402 N N . ALA A 1 180 ? 14.478 13.447 -9.443 1.00 41.16 180 ALA A N 1
ATOM 1403 C CA . ALA A 1 180 ? 13.847 12.133 -9.549 1.00 41.16 180 ALA A CA 1
ATOM 1404 C C . ALA A 1 180 ? 14.907 11.160 -10.098 1.00 41.16 180 ALA A C 1
ATOM 1406 O O . ALA A 1 180 ? 15.475 11.474 -11.158 1.00 41.16 180 ALA A O 1
ATOM 1407 N N . PRO A 1 181 ? 15.286 10.107 -9.345 1.00 48.72 181 PRO A N 1
ATOM 1408 C CA . PRO A 1 181 ? 16.481 9.346 -9.665 1.00 48.72 181 PRO A CA 1
ATOM 1409 C C . PRO A 1 181 ? 16.395 8.872 -11.115 1.00 48.72 181 PRO A C 1
ATOM 1411 O O . PRO A 1 181 ? 15.347 8.412 -11.577 1.00 48.72 181 PRO A O 1
ATOM 1414 N N . GLY A 1 182 ? 17.470 9.056 -11.877 1.00 44.34 182 GLY A N 1
ATOM 1415 C CA . GLY A 1 182 ? 17.499 8.574 -13.250 1.00 44.34 182 GLY A CA 1
ATOM 1416 C C . GLY A 1 182 ? 17.369 7.052 -13.266 1.00 44.34 182 GLY A C 1
ATOM 1417 O O . GLY A 1 182 ? 17.653 6.380 -12.276 1.00 44.34 182 GLY A O 1
ATOM 1418 N N . PHE A 1 183 ? 17.005 6.479 -14.412 1.00 45.81 183 PHE A N 1
ATOM 1419 C CA . PHE A 1 183 ? 17.035 5.024 -14.614 1.00 45.81 183 PHE A CA 1
ATOM 1420 C C . PHE A 1 183 ? 18.364 4.396 -14.140 1.00 45.81 183 PHE A C 1
ATOM 1422 O O . PHE A 1 183 ? 18.372 3.312 -13.567 1.00 45.81 183 PHE A O 1
ATOM 1429 N N . GLU A 1 184 ? 19.482 5.110 -14.307 1.00 51.88 184 GLU A N 1
ATOM 1430 C CA . GLU A 1 184 ? 20.814 4.695 -13.852 1.00 51.88 184 GLU A CA 1
ATOM 1431 C C . GLU A 1 184 ? 20.972 4.678 -12.324 1.00 51.88 184 GLU A C 1
ATOM 1433 O O . GLU A 1 184 ? 21.628 3.775 -11.808 1.00 51.88 184 GLU A O 1
ATOM 1438 N N . ASP A 1 185 ? 20.338 5.602 -11.597 1.00 56.00 185 ASP A N 1
ATOM 1439 C CA . ASP A 1 185 ? 20.364 5.647 -10.129 1.00 56.00 185 ASP A CA 1
ATOM 1440 C C . ASP A 1 185 ? 19.553 4.484 -9.551 1.00 56.00 185 ASP A C 1
ATOM 1442 O O . ASP A 1 185 ? 20.020 3.754 -8.678 1.00 56.00 185 ASP A O 1
ATOM 1446 N N . TYR A 1 186 ? 18.370 4.232 -10.113 1.00 55.31 186 TYR A N 1
ATOM 1447 C CA . TYR A 1 186 ? 17.551 3.080 -9.750 1.00 55.31 186 TYR A CA 1
ATOM 1448 C C . TYR A 1 186 ? 18.211 1.745 -10.127 1.00 55.31 186 TYR A C 1
ATOM 1450 O O . TYR A 1 186 ? 18.177 0.801 -9.338 1.00 55.31 186 TYR A O 1
ATOM 1458 N N . ALA A 1 187 ? 18.861 1.656 -11.291 1.00 56.47 187 ALA A N 1
ATOM 1459 C CA . ALA A 1 187 ? 19.619 0.473 -11.696 1.00 56.47 187 ALA A CA 1
ATOM 1460 C C . ALA A 1 187 ? 20.875 0.269 -10.829 1.00 56.47 187 ALA A C 1
ATOM 1462 O O . ALA A 1 187 ? 21.253 -0.871 -10.549 1.00 56.47 187 ALA A O 1
ATOM 1463 N N . ALA A 1 188 ? 21.525 1.344 -10.376 1.00 61.22 188 ALA A N 1
ATOM 1464 C CA . ALA A 1 188 ? 22.636 1.280 -9.431 1.00 61.22 188 ALA A CA 1
ATOM 1465 C C . ALA A 1 188 ? 22.167 0.798 -8.051 1.00 61.22 188 ALA A C 1
ATOM 1467 O O . ALA A 1 188 ? 22.800 -0.092 -7.484 1.00 61.22 188 ALA A O 1
ATOM 1468 N N . LEU A 1 189 ? 21.028 1.294 -7.556 1.00 57.09 189 LEU A N 1
ATOM 1469 C CA . LEU A 1 189 ? 20.395 0.836 -6.313 1.00 57.09 189 LEU A CA 1
ATOM 1470 C C . LEU A 1 189 ? 19.971 -0.635 -6.403 1.00 57.09 189 LEU A C 1
ATOM 1472 O O . LEU A 1 189 ? 20.288 -1.432 -5.520 1.00 57.09 189 LEU A O 1
ATOM 1476 N N . ALA A 1 190 ? 19.342 -1.031 -7.511 1.00 56.75 190 ALA A N 1
ATOM 1477 C CA . ALA A 1 190 ? 18.976 -2.417 -7.783 1.00 56.75 190 ALA A CA 1
ATOM 1478 C C . ALA A 1 190 ? 20.204 -3.342 -7.813 1.00 56.75 190 ALA A C 1
ATOM 1480 O O . ALA A 1 190 ? 20.173 -4.431 -7.245 1.00 56.75 190 ALA A O 1
ATOM 1481 N N . LYS A 1 191 ? 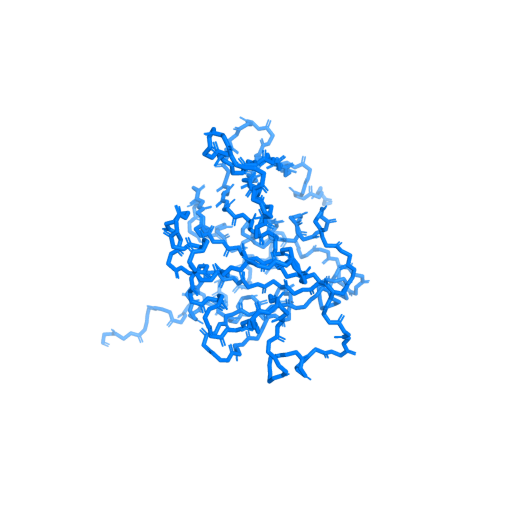21.318 -2.910 -8.419 1.00 61.53 191 LYS A N 1
ATOM 1482 C CA . LYS A 1 191 ? 22.583 -3.668 -8.434 1.00 61.53 191 LYS A CA 1
ATOM 1483 C C . LYS A 1 191 ? 23.252 -3.733 -7.061 1.00 61.53 191 LYS A C 1
ATOM 1485 O O . LYS A 1 191 ? 23.858 -4.756 -6.740 1.00 61.53 191 LYS A O 1
ATOM 1490 N N . LEU A 1 192 ? 23.155 -2.668 -6.264 1.00 58.72 192 LEU A N 1
ATOM 1491 C CA . LEU A 1 192 ? 23.711 -2.613 -4.912 1.00 58.72 192 LEU A CA 1
ATOM 1492 C C . LEU A 1 192 ? 23.001 -3.610 -3.985 1.00 58.72 192 LEU A C 1
ATOM 1494 O O . LEU A 1 192 ? 23.656 -4.292 -3.201 1.00 58.72 192 LEU A O 1
ATOM 1498 N N . HIS A 1 193 ? 21.680 -3.741 -4.125 1.00 53.84 193 HIS A N 1
ATOM 1499 C CA . HIS A 1 193 ? 20.859 -4.592 -3.261 1.00 53.84 193 HIS A CA 1
ATOM 1500 C C . HIS A 1 193 ? 20.601 -6.002 -3.830 1.00 53.84 193 HIS A C 1
ATOM 1502 O O . HIS A 1 193 ? 20.455 -6.951 -3.064 1.00 53.84 193 HIS A O 1
ATOM 1508 N N . GLY A 1 194 ? 20.653 -6.190 -5.153 1.00 47.00 194 GLY A N 1
ATOM 1509 C CA . GLY A 1 194 ? 20.516 -7.493 -5.818 1.00 47.00 194 GLY A CA 1
ATOM 1510 C C . GLY A 1 194 ? 21.731 -8.419 -5.674 1.00 47.00 194 GLY A C 1
ATOM 1511 O O . GLY A 1 194 ? 21.614 -9.626 -5.866 1.00 47.00 194 GLY A O 1
ATOM 1512 N N . ARG A 1 195 ? 22.901 -7.894 -5.281 1.00 45.66 195 ARG A N 1
ATOM 1513 C CA . ARG A 1 195 ? 24.109 -8.703 -5.021 1.00 45.66 195 ARG A CA 1
ATOM 1514 C C . ARG A 1 195 ? 24.081 -9.471 -3.694 1.00 45.66 195 ARG A C 1
ATOM 1516 O O . ARG A 1 195 ? 24.900 -10.368 -3.516 1.00 45.66 195 ARG A O 1
ATOM 1523 N N . SER A 1 196 ? 23.137 -9.186 -2.796 1.00 39.41 196 SER A N 1
ATOM 1524 C CA . SER A 1 196 ? 23.034 -9.881 -1.503 1.00 39.41 196 SER A CA 1
ATOM 1525 C C . SER A 1 196 ? 22.289 -11.223 -1.547 1.00 39.41 196 SER A C 1
ATOM 1527 O O . SER A 1 196 ? 22.276 -11.922 -0.538 1.00 39.41 196 SER A O 1
ATOM 1529 N N . ALA A 1 197 ? 21.703 -11.622 -2.684 1.00 35.34 197 ALA A N 1
ATOM 1530 C CA . ALA A 1 197 ? 20.900 -12.851 -2.784 1.00 35.34 197 ALA A CA 1
ATOM 1531 C C . ALA A 1 197 ? 21.615 -14.060 -3.430 1.00 35.34 197 ALA A C 1
ATOM 1533 O O . ALA A 1 197 ? 21.044 -15.145 -3.472 1.00 35.34 197 ALA A O 1
ATOM 1534 N N . THR A 1 198 ? 22.862 -13.929 -3.900 1.00 36.94 198 THR A N 1
ATOM 1535 C CA . THR A 1 198 ? 23.595 -15.024 -4.582 1.00 36.94 198 THR A CA 1
ATOM 1536 C C . THR A 1 198 ? 24.940 -15.351 -3.935 1.00 36.94 198 THR A C 1
ATOM 1538 O O . THR A 1 198 ? 25.948 -15.513 -4.618 1.00 36.94 198 THR A O 1
ATOM 1541 N N . GLY A 1 199 ? 24.975 -15.444 -2.606 1.00 33.00 199 GLY A N 1
ATOM 1542 C CA . GLY A 1 199 ? 26.192 -15.777 -1.867 1.00 33.00 199 GLY A CA 1
ATOM 1543 C C . GLY A 1 199 ? 25.940 -16.708 -0.691 1.00 33.00 199 GLY A C 1
ATOM 1544 O O . GLY A 1 199 ? 26.021 -16.259 0.446 1.00 33.00 199 GLY A O 1
ATOM 1545 N N . ARG A 1 200 ? 25.639 -17.981 -0.971 1.00 32.69 200 ARG A N 1
ATOM 1546 C CA . ARG A 1 200 ? 25.956 -19.149 -0.124 1.00 32.69 200 ARG A CA 1
ATOM 1547 C C . ARG A 1 200 ? 25.742 -20.430 -0.940 1.00 32.69 200 ARG A C 1
ATOM 1549 O O . ARG A 1 200 ? 24.615 -20.889 -1.079 1.00 32.69 200 ARG A O 1
ATOM 1556 N N . ASN A 1 201 ? 26.840 -20.956 -1.477 1.00 35.28 201 ASN A N 1
ATOM 1557 C CA . ASN A 1 201 ? 27.108 -22.393 -1.533 1.00 35.28 201 ASN A CA 1
ATOM 1558 C C . ASN A 1 201 ? 28.287 -22.644 -0.597 1.00 35.28 201 ASN A C 1
ATOM 1560 O O . ASN A 1 201 ? 29.195 -21.778 -0.597 1.00 35.28 201 ASN A O 1
#

Secondary structure (DSSP, 8-state):
---GGGGEEEEEEE------TT--PPPSEEEEEEEEEETTS-EEEEEEEEEE-TT-TT--HHHHHHHHT-HHHHHHHHHTB-TTSPBPHHHHTTSSS---EEEEEEEEEE---TTTHHHHHHHHHHHHHHHH--TTEEEEE---GGGHHHHHHHH--EEETTEEEEEHHHHHHHHHHS----HHHHHHHHHHHHGGGS---

Radius of gyration: 17.38 Å; Cα contacts (8 Å, |Δi|>4): 331; chains: 1; bounding box: 57×41×44 Å

Foldseek 3Di:
DPAPCVFKDKDKDFPADDDPPDDPAFDQWTKIWIFIATNVRDTFKIWIKTKGDFQTPPDAQLVNCVVVVFPQSNCCSPQQADRRGAGDPQVQVVDPDRAPIEMEIGDIDGDDDLLQVLVSSLVRVLNVCVVPDDQRHKYWYPDDPLCLVSVCVSAVWDQGRNTTMHGRNSSVCCVPVDPNDGSVRSSVSSVVSVVVPPDDD

pLDDT: mean 75.35, std 17.65, range [32.69, 96.56]

Sequence (201 aa):
MQNPLKHYSLRLTLRSPIISLGQRRPRAFDLFFGELVRDDDVTCAAANVYAVRLGAEAVQYPRAAARIGSEYLVRVCDDALTRDGHVQEEIADCFWHPVTDVYVLDGLTGAFEAAERPVLLGLFVQTMWAALSRDSGILFLDVPAAELPFWRHLMGAEQLSGFVVAGGDELARNDSSRRAPGFEDYAALAKLHGRSATGRN